Protein AF-A0A914C1H7-F1 (afdb_monomer_lite)

InterPro domains:
  IPR016024 Armadillo-type fold [SSF48371] (71-204)

Organism: NCBI:txid290746

Sequence (235 aa):
MTGPDFKTSQETSGPNELIMQFMAQSSTSMIRVGIPNNNSNWNNPGSFRTSYSSAYNNSAAANSLPENFDFDLFIQFTRSATAEKRESAAKAAAMALERLDNQSETDMNHYIEALEELLSDFEDVQTMTLDKIYTIFNTTQKAYPELWEQLNQRIPKLVIKALRFSSQTQNSAINAITKLIEENLLTQAVIQTVIIPSLFDFVADFKAFQSDDPGAYEQWFANRVQVASVGLKIF

Structure (mmCIF, N/CA/C/O backbone):
data_AF-A0A914C1H7-F1
#
_entry.id   AF-A0A914C1H7-F1
#
loop_
_atom_site.group_PDB
_atom_site.id
_atom_site.type_symbol
_atom_site.label_atom_id
_atom_site.label_alt_id
_atom_site.label_comp_id
_atom_site.label_asym_id
_atom_site.label_entity_id
_atom_site.label_seq_id
_atom_site.pdbx_PDB_ins_code
_atom_site.Cartn_x
_atom_site.Cartn_y
_atom_site.Cartn_z
_atom_site.occupancy
_atom_site.B_iso_or_equiv
_atom_site.auth_seq_id
_atom_site.auth_comp_id
_atom_site.auth_asym_id
_atom_site.auth_atom_id
_atom_site.pdbx_PDB_model_num
ATOM 1 N N . MET A 1 1 ? 29.302 -73.824 -9.987 1.00 44.59 1 MET A N 1
ATOM 2 C CA . MET A 1 1 ? 29.675 -72.421 -10.252 1.00 44.59 1 MET A CA 1
ATOM 3 C C . MET A 1 1 ? 29.175 -72.064 -11.644 1.00 44.59 1 MET A C 1
ATOM 5 O O . MET A 1 1 ? 29.589 -72.680 -12.613 1.00 44.59 1 MET A O 1
ATOM 9 N N . THR A 1 2 ? 28.174 -71.189 -11.659 1.00 40.28 2 THR A N 1
ATOM 10 C CA . THR A 1 2 ? 27.512 -70.460 -12.763 1.00 40.28 2 THR A CA 1
ATOM 11 C C . THR A 1 2 ? 28.506 -69.543 -13.500 1.00 40.28 2 THR A C 1
ATOM 13 O O . THR A 1 2 ? 29.459 -69.115 -12.863 1.00 40.28 2 THR A O 1
ATOM 16 N N . GLY A 1 3 ? 28.394 -69.150 -14.772 1.00 34.34 3 GLY A N 1
ATOM 17 C CA . GLY A 1 3 ? 27.333 -69.206 -15.783 1.00 34.34 3 GLY A CA 1
ATOM 18 C C . GLY A 1 3 ? 27.884 -68.757 -17.167 1.00 34.34 3 GLY A C 1
ATOM 19 O O . GLY A 1 3 ? 29.091 -68.535 -17.272 1.00 34.34 3 GLY A O 1
ATOM 20 N N . PRO A 1 4 ? 27.039 -68.673 -18.217 1.00 48.72 4 PRO A N 1
ATOM 21 C CA . PRO A 1 4 ? 27.453 -68.642 -19.627 1.00 48.72 4 PRO A CA 1
ATOM 22 C C . PRO A 1 4 ? 27.394 -67.260 -20.317 1.00 48.72 4 PRO A C 1
ATOM 24 O O . PRO A 1 4 ? 26.804 -66.310 -19.804 1.00 48.72 4 PRO A O 1
ATOM 27 N N . ASP A 1 5 ? 27.990 -67.222 -21.516 1.00 42.22 5 ASP A N 1
ATOM 28 C CA . ASP A 1 5 ? 28.014 -66.152 -22.525 1.00 42.22 5 ASP A CA 1
ATOM 29 C C . ASP A 1 5 ? 26.658 -65.481 -22.806 1.00 42.22 5 ASP A C 1
ATOM 31 O O . ASP A 1 5 ? 25.637 -66.152 -22.963 1.00 42.22 5 ASP A O 1
ATOM 35 N N . PHE A 1 6 ? 26.680 -64.159 -23.021 1.00 42.34 6 PHE A N 1
ATOM 36 C CA . PHE A 1 6 ? 25.579 -63.411 -23.634 1.00 42.34 6 PHE A CA 1
ATOM 37 C C . PHE A 1 6 ? 26.074 -62.574 -24.822 1.00 42.34 6 PHE A C 1
ATOM 39 O O . PHE A 1 6 ? 26.797 -61.592 -24.667 1.00 42.34 6 PHE A O 1
ATOM 46 N N . LYS A 1 7 ? 25.631 -62.975 -26.020 1.00 43.62 7 LYS A N 1
ATOM 47 C CA . LYS A 1 7 ? 25.480 -62.111 -27.197 1.00 43.62 7 LYS A CA 1
ATOM 48 C C . LYS A 1 7 ? 24.185 -61.312 -27.037 1.00 43.62 7 LYS A C 1
ATOM 50 O O . LYS A 1 7 ? 23.158 -61.904 -26.710 1.00 43.62 7 LYS A O 1
ATOM 55 N N . THR A 1 8 ? 24.204 -60.021 -27.351 1.00 46.00 8 THR A N 1
ATOM 56 C CA . THR A 1 8 ? 22.991 -59.201 -27.486 1.00 46.00 8 THR A CA 1
ATOM 57 C C . THR A 1 8 ? 22.884 -58.640 -28.896 1.00 46.00 8 THR A C 1
ATOM 59 O O . THR A 1 8 ? 23.802 -58.007 -29.415 1.00 46.00 8 THR A O 1
ATOM 62 N N . SER A 1 9 ? 21.744 -58.951 -29.506 1.00 44.00 9 SER A N 1
ATOM 63 C CA . SER A 1 9 ? 21.302 -58.581 -30.843 1.00 44.00 9 SER A CA 1
ATOM 64 C C . SER A 1 9 ? 20.918 -57.103 -30.946 1.00 44.00 9 SER A C 1
ATOM 66 O O . SER A 1 9 ? 20.437 -56.503 -29.986 1.00 44.00 9 SER A O 1
ATOM 68 N N . GLN A 1 10 ? 21.114 -56.557 -32.146 1.00 37.62 10 GLN A N 1
ATOM 69 C CA . GLN A 1 10 ? 20.496 -55.330 -32.647 1.00 37.62 10 GLN A CA 1
ATOM 70 C C . GLN A 1 10 ? 18.991 -55.519 -32.921 1.00 37.62 10 GLN A C 1
ATOM 72 O O . GLN A 1 10 ? 18.528 -56.649 -33.048 1.00 37.62 10 GLN A O 1
ATOM 77 N N . GLU A 1 11 ? 18.325 -54.373 -33.112 1.00 36.78 11 GLU A N 1
ATOM 78 C CA . GLU A 1 11 ? 16.934 -54.114 -33.534 1.00 36.78 11 GLU A CA 1
ATOM 79 C C . GLU A 1 11 ? 15.916 -53.870 -32.413 1.00 36.78 11 GLU A C 1
ATOM 81 O O . GLU A 1 11 ? 15.460 -54.801 -31.767 1.00 36.78 11 GLU A O 1
ATOM 86 N N . THR A 1 12 ? 15.499 -52.603 -32.270 1.00 37.59 12 THR A N 1
ATOM 87 C CA . THR A 1 12 ? 14.078 -52.200 -32.318 1.00 37.59 12 THR A CA 1
ATOM 88 C C . THR A 1 12 ? 13.951 -50.682 -32.515 1.00 37.59 12 THR A C 1
ATOM 90 O O . THR A 1 12 ? 14.337 -49.894 -31.654 1.00 37.59 12 THR A O 1
ATOM 93 N N . SER A 1 13 ? 13.456 -50.313 -33.698 1.00 36.38 13 SER A N 1
ATOM 94 C CA . SER A 1 13 ? 12.326 -49.402 -33.962 1.00 36.38 13 SER A CA 1
ATOM 95 C C . SER A 1 13 ? 12.064 -48.231 -32.999 1.00 36.38 13 SER A C 1
ATOM 97 O O . SER A 1 13 ? 11.659 -48.418 -31.855 1.00 36.38 13 SER A O 1
ATOM 99 N N . GLY A 1 14 ? 12.175 -47.005 -33.524 1.00 35.78 14 GLY A N 1
ATOM 100 C CA . GLY A 1 14 ? 11.649 -45.797 -32.885 1.00 35.78 14 GLY A CA 1
ATOM 101 C C . GLY A 1 14 ? 10.118 -45.679 -32.995 1.00 35.78 14 GLY A C 1
ATOM 102 O O . GLY A 1 14 ? 9.531 -46.268 -33.903 1.00 35.78 14 GLY A O 1
ATOM 103 N N . PRO A 1 15 ? 9.462 -44.893 -32.123 1.00 41.81 15 PRO A N 1
ATOM 104 C CA . PRO A 1 15 ? 8.051 -44.563 -32.256 1.00 41.81 15 PRO A CA 1
ATOM 105 C C . PRO A 1 15 ? 7.893 -43.164 -32.863 1.00 41.81 15 PRO A C 1
ATOM 107 O O . PRO A 1 15 ? 7.906 -42.148 -32.171 1.00 41.81 15 PRO A O 1
ATOM 110 N N . ASN A 1 16 ? 7.739 -43.136 -34.183 1.00 42.25 16 ASN A N 1
ATOM 111 C CA . ASN A 1 16 ? 7.205 -42.011 -34.938 1.00 42.25 16 ASN A CA 1
ATOM 112 C C . ASN A 1 16 ? 5.793 -42.411 -35.377 1.00 42.25 16 ASN A C 1
ATOM 114 O O . ASN A 1 16 ? 5.588 -42.753 -36.530 1.00 42.25 16 ASN A O 1
ATOM 118 N N . GLU A 1 17 ? 4.857 -42.501 -34.433 1.00 43.97 17 GLU A N 1
ATOM 119 C CA . GLU A 1 17 ? 3.455 -42.836 -34.706 1.00 43.97 17 GLU A CA 1
ATOM 120 C C . GLU A 1 17 ? 2.628 -42.537 -33.453 1.00 43.97 17 GLU A C 1
ATOM 122 O O . GLU A 1 17 ? 2.360 -43.409 -32.641 1.00 43.97 17 GLU A O 1
ATOM 127 N N . LEU A 1 18 ? 2.328 -41.258 -33.238 1.00 39.06 18 LEU A N 1
ATOM 128 C CA . LEU A 1 18 ? 1.220 -40.733 -32.434 1.00 39.06 18 LEU A CA 1
ATOM 129 C C . LEU A 1 18 ? 1.279 -39.212 -32.621 1.00 39.06 18 LEU A C 1
ATOM 131 O O . LEU A 1 18 ? 2.326 -38.611 -32.418 1.00 39.06 18 LEU A O 1
ATOM 135 N N . ILE A 1 19 ? 0.153 -38.597 -32.992 1.00 40.25 19 ILE A N 1
ATOM 136 C CA . ILE A 1 19 ? -0.024 -37.173 -33.359 1.00 40.25 19 ILE A CA 1
ATOM 137 C C . ILE A 1 19 ? 0.077 -36.893 -34.879 1.00 40.25 19 ILE A C 1
ATOM 139 O O . ILE A 1 19 ? 0.739 -35.974 -35.346 1.00 40.25 19 ILE A O 1
ATOM 143 N N . MET A 1 20 ? -0.684 -37.651 -35.670 1.00 36.59 20 MET A N 1
ATOM 144 C CA . MET A 1 20 ? -1.344 -37.140 -36.881 1.00 36.59 20 MET A CA 1
ATOM 145 C C . MET A 1 20 ? -2.699 -37.832 -37.032 1.00 36.59 20 MET A C 1
ATOM 147 O O . MET A 1 20 ? -2.801 -38.850 -37.701 1.00 36.59 20 MET A O 1
ATOM 151 N N . GLN A 1 21 ? -3.735 -37.296 -36.385 1.00 33.38 21 GLN A N 1
ATOM 152 C CA . GLN A 1 21 ? -5.141 -37.517 -36.750 1.00 33.38 21 GLN A CA 1
ATOM 153 C C . GLN A 1 21 ? -6.020 -36.673 -35.827 1.00 33.38 21 GLN A C 1
ATOM 155 O O . GLN A 1 21 ? -6.280 -37.070 -34.705 1.00 33.38 21 GLN A O 1
ATOM 160 N N . PHE A 1 22 ? -6.385 -35.471 -36.275 1.00 30.09 22 PHE A N 1
ATOM 161 C CA . PHE A 1 22 ? -7.716 -34.856 -36.126 1.00 30.09 22 PHE A CA 1
ATOM 162 C C . PHE A 1 22 ? -7.673 -33.455 -36.763 1.00 30.09 22 PHE A C 1
ATOM 164 O O . PHE A 1 22 ? -7.846 -32.423 -36.127 1.00 30.09 22 PHE A O 1
ATOM 171 N N . MET A 1 23 ? -7.402 -33.424 -38.068 1.00 32.25 23 MET A N 1
ATOM 172 C CA . MET A 1 23 ? -7.757 -32.308 -38.938 1.00 32.25 23 MET A CA 1
ATOM 173 C C . MET A 1 23 ? -8.348 -32.905 -40.208 1.00 32.25 23 MET A C 1
ATOM 175 O O . MET A 1 23 ? -7.604 -33.422 -41.034 1.00 32.25 23 MET A O 1
ATOM 179 N N . ALA A 1 24 ? -9.676 -32.889 -40.316 1.00 33.56 24 ALA A N 1
ATOM 180 C CA . ALA A 1 24 ? -10.425 -32.571 -41.532 1.00 33.56 24 ALA A CA 1
ATOM 181 C C . ALA A 1 24 ? -11.921 -32.882 -41.336 1.00 33.56 24 ALA A C 1
ATOM 183 O O . ALA A 1 24 ? -12.284 -33.924 -40.805 1.00 33.56 24 ALA A O 1
ATOM 184 N N . GLN A 1 25 ? -12.740 -31.996 -41.909 1.00 32.25 25 GLN A N 1
ATOM 185 C CA . GLN A 1 25 ? -14.146 -32.164 -42.304 1.00 32.25 25 GLN A CA 1
ATOM 186 C C . GLN A 1 25 ? -15.239 -31.825 -41.280 1.00 32.25 25 GLN A C 1
ATOM 188 O O . GLN A 1 25 ? -15.751 -32.682 -40.575 1.00 32.25 25 GLN A O 1
ATOM 193 N N . SER A 1 26 ? -15.743 -30.593 -41.385 1.00 31.23 26 SER A N 1
ATOM 194 C CA . SER A 1 26 ? -17.140 -30.396 -41.804 1.00 31.23 26 SER A CA 1
ATOM 195 C C . SER A 1 26 ? -17.352 -28.968 -42.311 1.00 31.23 26 SER A C 1
ATOM 197 O O . SER A 1 26 ? -17.063 -27.987 -41.630 1.00 31.23 26 SER A O 1
ATOM 199 N N . SER A 1 27 ? -17.812 -28.895 -43.554 1.00 32.12 27 SER A N 1
ATOM 200 C CA . SER A 1 27 ? -18.044 -27.702 -44.357 1.00 32.12 27 SER A CA 1
ATOM 201 C C . SER A 1 27 ? -19.382 -27.021 -44.031 1.00 32.12 27 SER A C 1
ATOM 203 O O . SER A 1 27 ? -20.364 -27.685 -43.728 1.00 32.12 27 SER A O 1
ATOM 205 N N . THR A 1 28 ? -19.393 -25.697 -44.186 1.00 29.89 28 THR A N 1
ATOM 206 C CA . THR A 1 28 ? -20.433 -24.846 -44.800 1.00 29.89 28 THR A CA 1
ATOM 207 C C . THR A 1 28 ? -21.922 -25.146 -44.557 1.00 29.89 28 THR A C 1
ATOM 209 O O . THR A 1 28 ? -22.501 -26.030 -45.181 1.00 29.89 28 THR A O 1
ATOM 212 N N . SER A 1 29 ? -22.604 -24.217 -43.877 1.00 29.47 29 SER A N 1
ATOM 213 C CA . SER A 1 29 ? -23.988 -23.847 -44.219 1.00 29.47 29 SER A CA 1
ATOM 214 C C . SER A 1 29 ? -24.28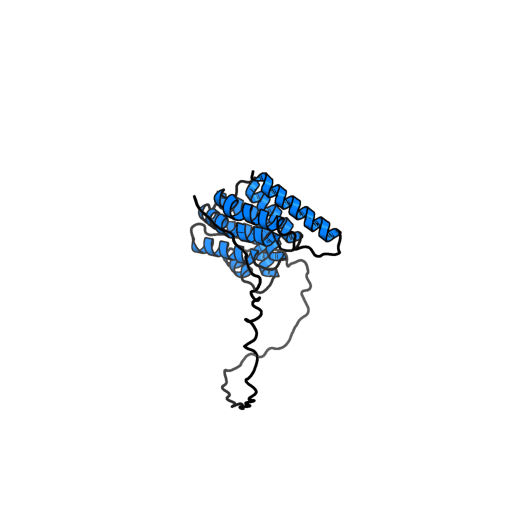1 -22.391 -43.842 1.00 29.47 29 SER A C 1
ATOM 216 O O . SER A 1 29 ? -24.305 -22.027 -42.669 1.00 29.47 29 SER A O 1
ATOM 218 N N . MET A 1 30 ? -24.504 -21.563 -44.869 1.00 32.19 30 MET A N 1
ATOM 219 C CA . MET A 1 30 ? -25.123 -20.243 -44.765 1.00 32.19 30 MET A CA 1
ATOM 220 C C . MET A 1 30 ? -26.598 -20.400 -44.394 1.00 32.19 30 MET A C 1
ATOM 222 O O . MET A 1 30 ? -27.331 -21.096 -45.092 1.00 32.19 30 MET A O 1
ATOM 226 N N . ILE A 1 31 ? -27.050 -19.684 -43.365 1.00 33.59 31 ILE A N 1
ATOM 227 C CA . ILE A 1 31 ? -28.472 -19.457 -43.109 1.00 33.59 31 ILE A CA 1
ATOM 228 C C . ILE A 1 31 ? -28.676 -17.954 -42.879 1.00 33.59 31 ILE A C 1
ATOM 230 O O . ILE A 1 31 ? -28.305 -17.401 -41.848 1.00 33.59 31 ILE A O 1
ATOM 234 N N . ARG A 1 32 ? -29.268 -17.291 -43.882 1.00 34.22 32 ARG A N 1
ATOM 235 C CA . ARG A 1 32 ? -30.009 -16.034 -43.721 1.00 34.22 32 ARG A CA 1
ATOM 236 C C . ARG A 1 32 ? -31.357 -16.379 -43.094 1.00 34.22 32 ARG A C 1
ATOM 238 O O . ARG A 1 32 ? -32.109 -17.138 -43.698 1.00 34.22 32 ARG A O 1
ATOM 245 N N . VAL A 1 33 ? -31.707 -15.754 -41.975 1.00 33.88 33 VAL A N 1
ATOM 246 C CA . VAL A 1 33 ? -33.110 -15.606 -41.558 1.00 33.88 33 VAL A CA 1
ATOM 247 C C . VAL A 1 33 ? -33.336 -14.149 -41.188 1.00 33.88 33 VAL A C 1
ATOM 249 O O . VAL A 1 33 ? -32.539 -13.539 -40.479 1.00 33.88 33 VAL A O 1
ATOM 252 N N . GLY A 1 34 ? -34.379 -13.584 -41.788 1.00 28.23 34 GLY A N 1
ATOM 253 C CA . GLY A 1 34 ? -34.740 -12.183 -41.704 1.00 28.23 34 GLY A CA 1
ATOM 254 C C . GLY A 1 34 ? -35.361 -11.773 -40.371 1.00 28.23 34 GLY A C 1
ATOM 255 O O . GLY A 1 34 ? -35.854 -12.580 -39.588 1.00 28.23 34 GLY A O 1
ATOM 256 N N . ILE A 1 35 ? -35.331 -10.458 -40.197 1.00 32.03 35 ILE A N 1
ATOM 257 C CA . ILE A 1 35 ? -36.012 -9.631 -39.202 1.00 32.03 35 ILE A CA 1
ATOM 258 C C . ILE A 1 35 ? -37.507 -9.990 -39.116 1.00 32.03 35 ILE A C 1
ATOM 260 O O . ILE A 1 35 ? -38.147 -10.190 -40.151 1.00 32.03 35 ILE A O 1
ATOM 264 N N . PRO A 1 36 ? -38.098 -9.901 -37.915 1.00 28.59 36 PRO A N 1
ATOM 265 C CA . PRO A 1 36 ? -39.306 -9.100 -37.805 1.00 28.59 36 PRO A CA 1
ATOM 266 C C . PRO A 1 36 ? -39.197 -7.967 -36.782 1.00 28.59 36 PRO A C 1
ATOM 268 O O . PRO A 1 36 ? -38.584 -8.050 -35.723 1.00 28.59 36 PRO A O 1
ATOM 271 N N . ASN A 1 37 ? -39.839 -6.893 -37.214 1.00 27.81 37 ASN A N 1
ATOM 272 C CA . ASN A 1 37 ? -40.039 -5.578 -36.645 1.00 27.81 37 ASN A CA 1
ATOM 273 C C . ASN A 1 37 ? -41.145 -5.620 -35.569 1.00 27.81 37 ASN A C 1
ATOM 275 O O . ASN A 1 37 ? -42.210 -6.169 -35.843 1.00 27.81 37 ASN A O 1
ATOM 279 N N . ASN A 1 38 ? -40.915 -5.036 -34.389 1.00 27.38 38 ASN A N 1
ATOM 280 C CA . ASN A 1 38 ? -41.940 -4.516 -33.461 1.00 27.38 38 ASN A CA 1
ATOM 281 C C . ASN A 1 38 ? -41.196 -3.810 -32.309 1.00 27.38 38 ASN A C 1
ATOM 283 O O . ASN A 1 38 ? -40.513 -4.463 -31.532 1.00 27.38 38 ASN A O 1
ATOM 287 N N . ASN A 1 39 ? -41.064 -2.487 -32.251 1.00 27.64 39 ASN A N 1
ATOM 288 C CA . ASN A 1 39 ? -42.081 -1.444 -32.098 1.00 27.64 39 ASN A CA 1
ATOM 289 C C . ASN A 1 39 ? -42.921 -1.591 -30.816 1.00 27.64 39 ASN A C 1
ATOM 291 O O . ASN A 1 39 ? -44.011 -2.152 -30.833 1.00 27.64 39 ASN A O 1
ATOM 295 N N . SER A 1 40 ? -42.428 -1.018 -29.715 1.00 29.61 40 SER A N 1
ATOM 296 C CA . SER A 1 40 ? -43.277 -0.544 -28.617 1.00 29.61 40 SER A CA 1
ATOM 297 C C . SER A 1 40 ? -42.546 0.512 -27.784 1.00 29.61 40 SER A C 1
ATOM 299 O O . SER A 1 40 ? -41.788 0.200 -26.869 1.00 29.61 40 SER A O 1
ATOM 301 N N . ASN A 1 41 ? -42.789 1.766 -28.176 1.00 28.81 41 ASN A N 1
ATOM 302 C CA . ASN A 1 41 ? -42.925 2.963 -27.345 1.00 28.81 41 ASN A CA 1
ATOM 303 C C . ASN A 1 41 ? -42.686 2.776 -25.841 1.00 28.81 41 ASN A C 1
ATOM 305 O O . ASN A 1 41 ? -43.565 2.272 -25.146 1.00 28.81 41 ASN A O 1
ATOM 309 N N . TRP A 1 42 ? -41.602 3.359 -25.333 1.00 27.78 42 TRP A N 1
ATOM 310 C CA . TRP A 1 42 ? -41.629 3.999 -24.021 1.00 27.78 42 TRP A CA 1
ATOM 311 C C . TRP A 1 42 ? -41.188 5.453 -24.188 1.00 27.78 42 TRP A C 1
ATOM 313 O O . TRP A 1 42 ? -40.083 5.759 -24.625 1.00 27.78 42 TRP A O 1
ATOM 323 N N . ASN A 1 43 ? -42.166 6.317 -23.941 1.00 27.23 43 ASN A N 1
ATOM 324 C CA . ASN A 1 43 ? -42.185 7.768 -24.007 1.00 27.23 43 ASN A CA 1
ATOM 325 C C . ASN A 1 43 ? -40.857 8.490 -23.719 1.00 27.23 43 ASN A C 1
ATOM 327 O O . ASN A 1 43 ? -40.289 8.391 -22.636 1.00 27.23 43 ASN A O 1
ATOM 331 N N . ASN A 1 44 ? -40.491 9.359 -24.661 1.00 31.88 44 ASN A N 1
ATOM 332 C CA . ASN A 1 44 ? -39.851 10.643 -24.378 1.00 31.88 44 ASN A CA 1
ATOM 333 C C . ASN A 1 44 ? -40.855 11.516 -23.584 1.00 31.88 44 ASN A C 1
ATOM 335 O O . ASN A 1 44 ? -42.057 11.433 -23.856 1.00 31.88 44 ASN A O 1
ATOM 339 N N . PRO A 1 45 ? -40.416 12.380 -22.655 1.00 28.97 45 PRO A N 1
ATOM 340 C CA . PRO A 1 45 ? -40.233 13.759 -23.103 1.00 28.97 45 PRO A CA 1
ATOM 341 C C . PRO A 1 45 ? -39.079 14.478 -22.392 1.00 28.97 45 PRO A C 1
ATOM 343 O O . PRO A 1 45 ? -39.019 14.537 -21.168 1.00 28.97 45 PRO A O 1
ATOM 346 N N . GLY A 1 46 ? -38.204 15.122 -23.160 1.00 26.97 46 GLY A N 1
ATOM 347 C CA . GLY A 1 46 ? -37.247 16.060 -22.577 1.00 26.97 46 GLY A CA 1
ATOM 348 C C . GLY A 1 46 ? -36.095 16.427 -23.489 1.00 26.97 46 GLY A C 1
ATOM 349 O O . GLY A 1 46 ? -34.937 16.236 -23.144 1.00 26.97 46 GLY A O 1
ATOM 350 N N . SER A 1 47 ? -36.412 16.947 -24.669 1.00 29.72 47 SER A N 1
ATOM 351 C CA . SER A 1 47 ? -35.482 17.691 -25.513 1.00 29.72 47 SER A CA 1
ATOM 352 C C . SER A 1 47 ? -34.692 18.733 -24.715 1.00 29.72 47 SER A C 1
ATOM 354 O O . SER A 1 47 ? -35.325 19.622 -24.168 1.00 29.72 47 SER A O 1
ATOM 356 N N . PHE A 1 48 ? -33.358 18.688 -24.744 1.00 27.41 48 PHE A N 1
ATOM 357 C CA . PHE A 1 48 ? -32.496 19.867 -24.919 1.00 27.41 48 PHE A CA 1
ATOM 358 C C . PHE A 1 48 ? -31.118 19.415 -25.429 1.00 27.41 48 PHE A C 1
ATOM 360 O O . PHE A 1 48 ? -30.257 18.953 -24.687 1.00 27.41 48 PHE A O 1
ATOM 367 N N . ARG A 1 49 ? -30.915 19.547 -26.744 1.00 32.22 49 ARG A N 1
ATOM 368 C CA . ARG A 1 49 ? -29.587 19.811 -27.310 1.00 32.22 49 ARG A CA 1
ATOM 369 C C . ARG A 1 49 ? -29.340 21.320 -27.229 1.00 32.22 49 ARG A C 1
ATOM 371 O O . ARG A 1 49 ? -30.293 22.085 -27.341 1.00 32.22 49 ARG A O 1
ATOM 378 N N . THR A 1 50 ? -28.057 21.687 -27.176 1.00 29.28 50 THR A N 1
ATOM 379 C CA . THR A 1 50 ? -27.437 23.034 -27.091 1.00 29.28 50 THR A CA 1
ATOM 380 C C . THR A 1 50 ? -27.352 23.557 -25.649 1.00 29.28 50 THR A C 1
ATOM 382 O O . THR A 1 50 ? -28.362 23.705 -24.984 1.00 29.28 50 THR A O 1
ATOM 385 N N . SER A 1 51 ? -26.173 23.761 -25.051 1.00 28.11 51 SER A N 1
ATOM 386 C CA . SER A 1 51 ? -24.984 24.440 -25.585 1.00 28.11 51 SER A CA 1
ATOM 387 C C . SER A 1 51 ? -23.709 23.930 -24.897 1.00 28.11 51 SER A C 1
ATOM 389 O O . SER A 1 51 ? -23.624 23.975 -23.674 1.00 28.11 51 SER A O 1
ATOM 391 N N . TYR A 1 52 ? -22.695 23.496 -25.654 1.00 32.06 52 TYR A N 1
ATOM 392 C CA . TYR A 1 52 ? -21.331 23.413 -25.120 1.00 32.06 52 TYR A CA 1
ATOM 393 C C . TYR A 1 52 ? -20.787 24.840 -25.058 1.00 32.06 52 TYR A C 1
ATOM 395 O O . TYR A 1 52 ? -20.234 25.345 -26.033 1.00 32.06 52 TYR A O 1
ATOM 403 N N . SER A 1 53 ? -21.009 25.522 -23.935 1.00 31.80 53 SER A N 1
ATOM 404 C CA . SER A 1 53 ? -20.268 26.738 -23.631 1.00 31.80 53 SER A CA 1
ATOM 405 C C . SER A 1 53 ? -18.845 26.341 -23.265 1.00 31.80 53 SER A C 1
ATOM 407 O O . SER A 1 53 ? -18.600 25.705 -22.241 1.00 31.80 53 SER A O 1
ATOM 409 N N . SER A 1 54 ? -17.911 26.727 -24.125 1.00 37.38 54 SER A N 1
ATOM 410 C CA . SER A 1 54 ? -16.495 26.838 -23.819 1.00 37.38 54 SER A CA 1
ATOM 411 C C . SER A 1 54 ? -16.293 27.676 -22.555 1.00 37.38 54 SER A C 1
ATOM 413 O O . SER A 1 54 ? -16.387 28.896 -22.603 1.00 37.38 54 SER A O 1
ATOM 415 N N . ALA A 1 55 ? -16.024 27.019 -21.435 1.00 32.41 55 ALA A N 1
ATOM 416 C CA . ALA A 1 55 ? -15.321 27.562 -20.278 1.00 32.41 55 ALA A CA 1
ATOM 417 C C . ALA A 1 55 ? -15.123 26.399 -19.310 1.00 32.41 55 ALA A C 1
ATOM 419 O O . ALA A 1 55 ? -16.091 25.919 -18.747 1.00 32.41 55 ALA A O 1
ATOM 420 N N . TYR A 1 56 ? -13.907 25.867 -19.253 1.00 31.59 56 TYR A N 1
ATOM 421 C CA . TYR A 1 56 ? -13.131 25.567 -18.041 1.00 31.59 56 TYR A CA 1
ATOM 422 C C . TYR A 1 56 ? -11.858 24.831 -18.480 1.00 31.59 56 TYR A C 1
ATOM 424 O O . TYR A 1 56 ? -11.553 23.719 -18.072 1.00 31.59 56 TYR A O 1
ATOM 432 N N . ASN A 1 57 ? -11.080 25.518 -19.323 1.00 34.88 57 ASN A N 1
ATOM 433 C CA . ASN A 1 57 ? -9.637 25.505 -19.142 1.00 34.88 57 ASN A CA 1
ATOM 434 C C . ASN A 1 57 ? -9.390 26.247 -17.824 1.00 34.88 57 ASN A C 1
ATOM 436 O O . ASN A 1 57 ? -9.444 27.473 -17.794 1.00 34.88 57 ASN A O 1
ATOM 440 N N . ASN A 1 58 ? -9.203 25.515 -16.731 1.00 33.16 58 ASN A N 1
ATOM 441 C CA . ASN A 1 58 ? -8.518 26.040 -15.557 1.00 33.16 58 ASN A CA 1
ATOM 442 C C . ASN A 1 58 ? -7.752 24.901 -14.884 1.00 33.16 58 ASN A C 1
ATOM 444 O O . ASN A 1 58 ? -8.208 24.246 -13.949 1.00 33.16 58 ASN A O 1
ATOM 448 N N . SER A 1 59 ? -6.550 24.697 -15.410 1.00 41.56 59 SER A N 1
ATOM 449 C CA . SER A 1 59 ? -5.474 23.823 -14.953 1.00 41.56 59 SER A CA 1
ATOM 450 C C . SER A 1 59 ? -4.886 24.246 -13.594 1.00 41.56 59 SER A C 1
ATOM 452 O O . SER A 1 59 ? -3.673 24.358 -13.446 1.00 41.56 59 SER A O 1
ATOM 454 N N . ALA A 1 60 ? -5.734 24.514 -12.598 1.00 33.88 60 ALA A N 1
ATOM 455 C CA . ALA A 1 60 ? -5.299 24.868 -11.243 1.00 33.88 60 ALA A CA 1
ATOM 456 C C . ALA A 1 60 ? -6.280 24.462 -10.125 1.00 33.88 60 ALA A C 1
ATOM 458 O O . ALA A 1 60 ? -5.860 24.381 -8.976 1.00 33.88 60 ALA A O 1
ATOM 459 N N . ALA A 1 61 ? -7.552 24.163 -10.431 1.00 35.56 61 ALA A N 1
ATOM 460 C CA . ALA A 1 61 ? -8.551 23.757 -9.427 1.00 35.56 61 ALA A CA 1
ATOM 461 C C . ALA A 1 61 ? -8.713 22.228 -9.273 1.00 35.56 61 ALA A C 1
ATOM 463 O O . ALA A 1 61 ? -9.288 21.770 -8.293 1.00 35.56 61 ALA A O 1
ATOM 464 N N . ALA A 1 62 ? -8.159 21.431 -10.192 1.00 40.62 62 ALA A N 1
ATOM 465 C CA . ALA A 1 62 ? -8.278 19.964 -10.220 1.00 40.62 62 ALA A CA 1
ATOM 466 C C . ALA A 1 62 ? -7.419 19.220 -9.165 1.00 40.62 62 ALA A C 1
ATOM 468 O O . ALA A 1 62 ? -7.233 18.011 -9.245 1.00 40.62 62 ALA A O 1
ATOM 469 N N . ASN A 1 63 ? -6.839 19.930 -8.189 1.00 48.75 63 ASN A N 1
ATOM 470 C CA . ASN A 1 63 ? -5.861 19.363 -7.249 1.00 48.75 63 ASN A CA 1
ATOM 471 C C . ASN A 1 63 ? -6.182 19.572 -5.765 1.00 48.75 63 ASN A C 1
ATOM 473 O O . ASN A 1 63 ? -5.421 19.103 -4.919 1.00 48.75 63 ASN A O 1
ATOM 477 N N . SER A 1 64 ? -7.279 20.247 -5.431 1.00 54.38 64 SER A N 1
ATOM 478 C CA . SER A 1 64 ? -7.687 20.454 -4.041 1.00 54.38 64 SER A CA 1
ATOM 479 C C . SER A 1 64 ? -8.852 19.545 -3.689 1.00 54.38 64 SER A C 1
ATOM 481 O O . SER A 1 64 ? -9.865 19.527 -4.388 1.00 54.38 64 SER A O 1
ATOM 483 N N . LEU A 1 65 ? -8.716 18.818 -2.583 1.00 63.50 65 LEU A N 1
ATOM 484 C CA . LEU A 1 65 ? -9.827 18.068 -2.015 1.00 63.50 65 LEU A CA 1
ATOM 485 C C . LEU A 1 65 ? -10.975 19.014 -1.646 1.00 63.50 65 LEU A C 1
ATOM 487 O O . LEU A 1 65 ? -10.706 20.128 -1.192 1.00 63.50 65 LEU A O 1
ATOM 491 N N . PRO A 1 66 ? -12.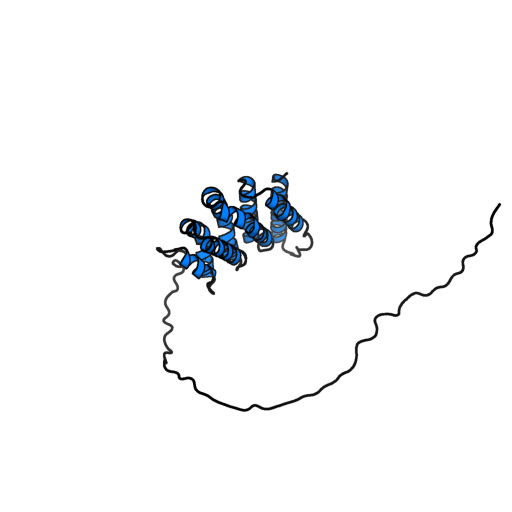237 18.592 -1.827 1.00 68.56 66 PRO A N 1
ATOM 492 C CA . PRO A 1 66 ? -13.390 19.343 -1.350 1.00 68.56 66 PRO A CA 1
ATOM 493 C C . PRO A 1 66 ? -13.237 19.713 0.132 1.00 68.56 66 PRO A C 1
ATOM 495 O O . PRO A 1 66 ? -12.827 18.879 0.935 1.00 68.56 66 PRO A O 1
ATOM 498 N N . GLU A 1 67 ? -13.618 20.934 0.517 1.00 66.69 67 GLU A N 1
ATOM 499 C CA . GLU A 1 67 ? -13.526 21.401 1.915 1.00 66.69 67 GLU A CA 1
ATOM 500 C C . GLU A 1 67 ? -14.329 20.525 2.900 1.00 66.69 67 GLU A C 1
ATOM 502 O O . GLU A 1 67 ? -13.993 20.453 4.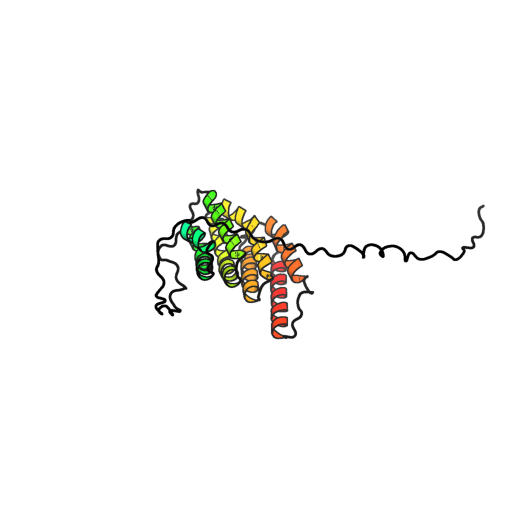079 1.00 66.69 67 GLU A O 1
ATOM 507 N N . ASN A 1 68 ? -15.340 19.801 2.403 1.00 71.06 68 ASN A N 1
ATOM 508 C CA . ASN A 1 68 ? -16.178 18.864 3.159 1.00 71.06 68 ASN A CA 1
ATOM 509 C C . ASN A 1 68 ? -15.894 17.395 2.802 1.00 71.06 68 ASN A C 1
ATOM 511 O O . ASN A 1 68 ? -16.821 16.594 2.730 1.00 71.06 68 ASN A O 1
ATOM 515 N N . PHE A 1 69 ? -14.646 17.037 2.497 1.00 77.88 69 PHE A N 1
ATOM 516 C CA . PHE A 1 69 ? -14.313 15.653 2.168 1.00 77.88 69 PHE A CA 1
ATOM 517 C C . PHE A 1 69 ? -14.508 14.734 3.386 1.00 77.88 69 PHE A C 1
ATOM 519 O O . PHE A 1 69 ? -13.811 14.870 4.395 1.00 77.88 69 PHE A O 1
ATOM 526 N N . ASP A 1 70 ? -15.469 13.817 3.286 1.00 87.94 70 ASP A N 1
ATOM 527 C CA . ASP A 1 70 ? -15.811 12.825 4.303 1.00 87.94 70 ASP A CA 1
ATOM 528 C C . ASP A 1 70 ? -15.582 11.389 3.797 1.00 87.94 70 ASP A C 1
ATOM 530 O O . ASP A 1 70 ? -15.092 11.160 2.686 1.00 87.94 70 ASP A O 1
ATOM 534 N N . PHE A 1 71 ? -15.871 10.411 4.658 1.00 90.75 71 PHE A N 1
ATOM 535 C CA . PHE A 1 71 ? -15.651 9.001 4.354 1.00 90.75 71 PHE A CA 1
ATOM 536 C C . PHE A 1 71 ? -16.536 8.506 3.198 1.00 90.75 71 PHE A C 1
ATOM 538 O O . PHE A 1 71 ? -16.049 7.827 2.295 1.00 90.75 71 PHE A O 1
ATOM 545 N N . ASP A 1 72 ? -17.806 8.909 3.155 1.00 92.19 72 ASP A N 1
ATOM 546 C CA . ASP A 1 72 ? -18.724 8.516 2.082 1.00 92.19 72 ASP A CA 1
ATOM 547 C C . ASP A 1 72 ? -18.271 9.064 0.724 1.00 92.19 72 ASP A C 1
ATOM 549 O O . ASP A 1 72 ? -18.290 8.355 -0.291 1.00 92.19 72 ASP A O 1
ATOM 553 N N . LEU A 1 73 ? -17.798 10.313 0.696 1.00 92.56 73 LEU A N 1
ATOM 554 C CA . LEU A 1 73 ? -17.258 10.933 -0.507 1.00 92.56 73 LEU A CA 1
ATOM 555 C C . LEU A 1 73 ? -15.973 10.242 -0.971 1.00 92.56 73 LEU A C 1
ATOM 557 O O . LEU A 1 73 ? -15.778 10.072 -2.176 1.00 92.56 73 LEU A O 1
ATOM 561 N N . PHE A 1 74 ? -15.127 9.788 -0.042 1.00 94.88 74 PHE A N 1
ATOM 562 C CA . PHE A 1 74 ? -13.962 8.959 -0.357 1.00 94.88 74 PHE A CA 1
ATOM 563 C C . PHE A 1 74 ? -14.354 7.653 -1.057 1.00 94.88 74 PHE A C 1
ATOM 565 O O . PHE A 1 74 ? -13.802 7.339 -2.119 1.00 94.88 74 PHE A O 1
ATOM 572 N N . ILE A 1 75 ? -15.342 6.926 -0.526 1.00 95.69 75 ILE A N 1
ATOM 573 C CA . ILE A 1 75 ? -15.841 5.692 -1.150 1.00 95.69 75 ILE A CA 1
ATOM 574 C C . ILE A 1 75 ? -16.436 5.987 -2.534 1.00 95.69 75 ILE A C 1
ATOM 576 O O . ILE A 1 75 ? -16.144 5.286 -3.508 1.00 95.69 75 ILE A O 1
ATOM 580 N N . GLN A 1 76 ? -17.219 7.062 -2.667 1.00 94.69 76 GLN A N 1
ATOM 581 C CA . GLN A 1 76 ? -17.796 7.468 -3.950 1.00 94.69 76 GLN A CA 1
ATOM 582 C C . GLN A 1 76 ? -16.719 7.812 -4.990 1.00 94.69 76 GLN A C 1
ATOM 584 O O . GLN A 1 76 ? -16.852 7.466 -6.166 1.00 94.69 76 GLN A O 1
ATOM 589 N N . PHE A 1 77 ? -15.670 8.525 -4.580 1.00 94.88 77 PHE A N 1
ATOM 590 C CA . PHE A 1 77 ? -14.609 8.975 -5.477 1.00 94.88 77 PHE A CA 1
ATOM 591 C C . PHE A 1 77 ? -13.728 7.819 -5.940 1.00 94.88 77 PHE A C 1
ATOM 593 O O . PHE A 1 77 ? -13.369 7.783 -7.118 1.00 94.88 77 PHE A O 1
ATOM 600 N N . THR A 1 78 ? -13.462 6.855 -5.057 1.00 95.00 78 THR A N 1
ATOM 601 C CA . THR A 1 78 ? -12.749 5.615 -5.389 1.00 95.00 78 THR A CA 1
ATOM 602 C C . THR A 1 78 ? -13.473 4.830 -6.487 1.00 95.00 78 THR A C 1
ATOM 604 O O . THR A 1 78 ? -12.865 4.433 -7.476 1.00 95.00 78 THR A O 1
ATOM 607 N N . ARG A 1 79 ? -14.805 4.740 -6.399 1.00 93.62 79 ARG A N 1
ATOM 608 C CA . ARG A 1 79 ? -15.654 4.033 -7.377 1.00 93.62 79 ARG A CA 1
ATOM 609 C C . ARG A 1 79 ? -16.010 4.862 -8.618 1.00 93.62 79 ARG A C 1
ATOM 611 O O . ARG A 1 79 ? -16.844 4.454 -9.430 1.00 93.62 79 ARG A O 1
ATOM 618 N N . SER A 1 80 ? -15.436 6.055 -8.778 1.00 93.19 80 SER A N 1
ATOM 619 C CA . SER A 1 80 ? -15.761 6.935 -9.900 1.00 93.19 80 SER A CA 1
ATOM 620 C C . SER A 1 80 ? -15.174 6.434 -11.219 1.00 93.19 80 SER A C 1
ATOM 622 O O . SER A 1 80 ? -14.014 6.044 -11.300 1.00 93.19 80 SER A O 1
ATOM 624 N N . ALA A 1 81 ? -15.917 6.590 -12.317 1.00 90.69 81 ALA A N 1
ATOM 625 C CA . ALA A 1 81 ? -15.402 6.304 -13.657 1.00 90.69 81 ALA A CA 1
ATOM 626 C C . ALA A 1 81 ? -14.219 7.212 -14.063 1.00 90.69 81 ALA A C 1
ATOM 628 O O . ALA A 1 81 ? -13.390 6.823 -14.883 1.00 90.69 81 ALA A O 1
ATOM 629 N N . THR A 1 82 ? -14.114 8.411 -13.486 1.00 91.44 82 THR A N 1
ATOM 630 C CA . THR A 1 82 ? -13.113 9.426 -13.856 1.00 91.44 82 THR A CA 1
ATOM 631 C C . THR A 1 82 ? -11.817 9.284 -13.056 1.00 91.44 82 THR A C 1
ATOM 633 O O . THR A 1 82 ? -11.875 9.303 -11.825 1.00 91.44 82 THR A O 1
ATOM 636 N N . ALA A 1 83 ? -10.666 9.272 -13.737 1.00 90.06 83 ALA A N 1
ATOM 637 C CA . ALA A 1 83 ? -9.342 9.219 -13.104 1.00 90.06 83 ALA A CA 1
ATOM 638 C C . ALA A 1 83 ? -9.123 10.347 -12.076 1.00 90.06 83 ALA A C 1
ATOM 640 O O . ALA A 1 83 ? -8.740 10.069 -10.951 1.00 90.06 83 ALA A O 1
ATOM 641 N N . GLU A 1 84 ? -9.509 11.587 -12.392 1.00 90.81 84 GLU A N 1
ATOM 642 C CA . GLU A 1 84 ? -9.358 12.757 -11.503 1.00 90.81 84 GLU A CA 1
ATOM 643 C C . GLU A 1 84 ? -9.981 12.565 -10.105 1.00 90.81 84 GLU A C 1
ATOM 645 O O . GLU A 1 84 ? -9.400 12.927 -9.078 1.00 90.81 84 GLU A O 1
ATOM 650 N N . LYS A 1 85 ? -11.173 11.957 -10.038 1.00 92.44 85 LYS A N 1
ATOM 651 C CA . LYS A 1 85 ? -11.826 11.664 -8.753 1.00 92.44 85 LYS A CA 1
ATOM 652 C C . LYS A 1 85 ? -11.106 10.553 -7.997 1.00 92.44 85 LYS A C 1
ATOM 654 O O . LYS A 1 85 ? -10.967 10.658 -6.783 1.00 92.44 85 LYS A O 1
ATOM 659 N N . ARG A 1 86 ? -10.598 9.538 -8.697 1.00 94.00 86 ARG A N 1
ATOM 660 C CA . ARG A 1 86 ? -9.815 8.460 -8.081 1.00 94.00 86 ARG A CA 1
ATOM 661 C C . ARG A 1 86 ? -8.456 8.947 -7.586 1.00 94.00 86 ARG A C 1
ATOM 663 O O . ARG A 1 86 ? -8.055 8.598 -6.486 1.00 94.00 86 ARG A O 1
ATOM 670 N N . GLU A 1 87 ? -7.797 9.837 -8.323 1.00 93.81 87 GLU A N 1
ATOM 671 C CA . GLU A 1 87 ? -6.594 10.537 -7.859 1.00 93.81 87 GLU A CA 1
ATOM 672 C C . GLU A 1 87 ? -6.880 11.376 -6.612 1.00 93.81 87 GLU A C 1
ATOM 674 O O . GLU A 1 87 ? -6.092 11.392 -5.668 1.00 93.81 87 GLU A O 1
ATOM 679 N N . SER A 1 88 ? -8.027 12.059 -6.579 1.00 91.50 88 SER A N 1
ATOM 680 C CA . SER A 1 88 ? -8.467 12.791 -5.390 1.00 91.50 88 SER A CA 1
ATOM 681 C C . SER A 1 88 ? -8.680 11.838 -4.207 1.00 91.50 88 SER A C 1
ATOM 683 O O . SER A 1 88 ? -8.174 12.104 -3.119 1.00 91.50 88 SER A O 1
ATOM 685 N N . ALA A 1 89 ? -9.329 10.687 -4.413 1.00 94.06 89 ALA A N 1
ATOM 686 C CA . ALA A 1 89 ? -9.455 9.656 -3.382 1.00 94.06 89 ALA A CA 1
ATOM 687 C C . ALA A 1 89 ? -8.085 9.141 -2.906 1.00 94.06 89 ALA A C 1
ATOM 689 O O . ALA A 1 89 ? -7.843 9.102 -1.703 1.00 94.06 89 ALA A O 1
ATOM 690 N N . ALA A 1 90 ? -7.150 8.851 -3.815 1.00 94.31 90 ALA A N 1
ATOM 691 C CA . ALA A 1 90 ? -5.790 8.428 -3.476 1.00 94.31 90 ALA A CA 1
ATOM 692 C C . ALA A 1 90 ? -5.039 9.477 -2.641 1.00 94.31 90 ALA A C 1
ATOM 694 O O . ALA A 1 90 ? -4.441 9.152 -1.612 1.00 94.31 90 ALA A O 1
ATOM 695 N N . LYS A 1 91 ? -5.129 10.762 -3.016 1.00 92.25 91 LYS A N 1
ATOM 696 C CA . LYS A 1 91 ? -4.563 11.879 -2.236 1.00 92.25 91 LYS A CA 1
ATOM 697 C C . LYS A 1 91 ? -5.162 11.949 -0.829 1.00 92.25 91 LYS A C 1
ATOM 699 O O . LYS A 1 91 ? -4.447 12.304 0.113 1.00 92.25 91 LYS A O 1
ATOM 704 N N . ALA A 1 92 ? -6.440 11.599 -0.691 1.00 91.56 92 ALA A N 1
ATOM 705 C CA . ALA A 1 92 ? -7.183 11.665 0.559 1.00 91.56 92 ALA A CA 1
ATOM 706 C C . ALA A 1 92 ? -7.215 10.385 1.390 1.00 91.56 92 ALA A C 1
ATOM 708 O O . ALA A 1 92 ? -7.719 10.442 2.507 1.00 91.56 92 ALA A O 1
ATOM 709 N N . ALA A 1 93 ? -6.673 9.267 0.908 1.00 92.88 93 ALA A N 1
ATOM 710 C CA . ALA A 1 93 ? -6.809 7.966 1.561 1.00 92.88 93 ALA A CA 1
ATOM 711 C C . ALA A 1 93 ? -6.428 8.005 3.055 1.00 92.88 93 ALA A C 1
ATOM 713 O O . ALA A 1 93 ? -7.197 7.585 3.913 1.00 92.88 93 ALA A O 1
ATOM 714 N N . ALA A 1 94 ? -5.293 8.629 3.390 1.00 91.06 94 ALA A N 1
ATOM 715 C CA . ALA A 1 94 ? -4.866 8.786 4.782 1.00 91.06 94 ALA A CA 1
ATOM 716 C C . ALA A 1 94 ? -5.783 9.703 5.621 1.00 91.06 94 ALA A C 1
ATOM 718 O O . ALA A 1 94 ? -5.927 9.472 6.815 1.00 91.06 94 ALA A O 1
ATOM 719 N N . MET A 1 95 ? -6.408 10.722 5.019 1.00 89.06 95 MET A N 1
ATOM 720 C CA . MET A 1 95 ? -7.357 11.607 5.714 1.00 89.06 95 MET A CA 1
ATOM 721 C C . MET A 1 95 ? -8.722 10.945 5.906 1.00 89.06 95 MET A C 1
ATOM 723 O O . MET A 1 95 ? -9.365 11.168 6.926 1.00 89.06 95 MET A O 1
ATOM 727 N N . ALA A 1 96 ? -9.157 10.110 4.959 1.00 89.25 96 ALA A N 1
ATOM 728 C CA . ALA A 1 96 ? -10.393 9.343 5.085 1.00 89.25 96 ALA A CA 1
ATOM 729 C C . ALA A 1 96 ? -10.353 8.422 6.314 1.00 89.25 96 ALA A C 1
ATOM 731 O O . ALA A 1 96 ? -11.364 8.264 6.993 1.00 89.25 96 ALA A O 1
ATOM 732 N N . LEU A 1 97 ? -9.170 7.902 6.658 1.00 89.44 97 LEU A N 1
ATOM 733 C CA . LEU A 1 97 ? -8.958 7.114 7.869 1.00 89.44 97 LEU A CA 1
ATOM 734 C C . LEU A 1 97 ? -9.255 7.901 9.159 1.00 89.44 97 LEU A C 1
ATOM 736 O O . LEU A 1 97 ? -9.831 7.349 10.087 1.00 89.44 97 LEU A O 1
ATOM 740 N N . GLU A 1 98 ? -8.911 9.190 9.220 1.00 86.19 98 GLU A N 1
ATOM 741 C CA . GLU A 1 98 ? -9.213 10.048 10.382 1.00 86.19 98 GLU A CA 1
ATOM 742 C C . GLU A 1 98 ? -10.717 10.333 10.533 1.00 86.19 98 GLU A C 1
ATOM 744 O O . GLU A 1 98 ? -11.165 10.793 11.583 1.00 86.19 98 GLU A O 1
ATOM 749 N N . ARG A 1 99 ? -11.496 10.090 9.473 1.00 85.62 99 ARG A N 1
ATOM 750 C CA . ARG A 1 99 ? -12.951 10.285 9.418 1.00 85.62 99 ARG A CA 1
ATOM 751 C C . ARG A 1 99 ? -13.735 8.976 9.494 1.00 85.62 99 ARG A C 1
ATOM 753 O O . ARG A 1 99 ? -14.959 9.017 9.419 1.00 85.62 99 ARG A O 1
ATOM 760 N N . LEU A 1 100 ? -13.044 7.848 9.630 1.00 85.44 100 LEU A N 1
ATOM 761 C CA . LEU A 1 100 ? -13.644 6.525 9.722 1.00 85.44 100 LEU A CA 1
ATOM 762 C C . LEU A 1 100 ? -14.282 6.319 11.103 1.00 85.44 100 LEU A C 1
ATOM 764 O O . LEU A 1 100 ? -13.645 6.575 12.130 1.00 85.44 100 LEU A O 1
ATOM 768 N N . ASP A 1 101 ? -15.523 5.825 11.128 1.00 80.31 101 ASP A N 1
ATOM 769 C CA . ASP A 1 101 ? -16.139 5.336 12.362 1.00 80.31 101 ASP A CA 1
ATOM 770 C C . ASP A 1 101 ? -15.481 4.012 12.760 1.00 80.31 101 ASP A C 1
ATOM 772 O O . ASP A 1 101 ? -15.634 2.975 12.116 1.00 80.31 101 ASP A O 1
ATOM 776 N N . ASN A 1 102 ? -14.713 4.054 13.842 1.00 71.38 102 ASN A N 1
ATOM 777 C CA . ASN A 1 102 ? -13.873 2.946 14.270 1.00 71.38 102 ASN A CA 1
ATOM 778 C C . ASN A 1 102 ? -14.611 1.834 15.010 1.00 71.38 102 ASN A C 1
ATOM 780 O O . ASN A 1 102 ? -13.990 0.833 15.359 1.00 71.38 102 ASN A O 1
ATOM 784 N N . GLN A 1 103 ? -15.910 2.003 15.252 1.00 74.81 103 GLN A N 1
ATOM 785 C CA . GLN A 1 103 ? -16.769 0.958 15.809 1.00 74.81 103 GLN A CA 1
ATOM 786 C C . GLN A 1 103 ? -17.514 0.182 14.716 1.00 74.81 103 GLN A C 1
ATOM 788 O O . GLN A 1 103 ? -18.140 -0.840 14.999 1.00 74.81 103 GLN A O 1
ATOM 793 N N . SER A 1 104 ? -17.438 0.645 13.467 1.00 86.94 104 SER A N 1
ATOM 794 C CA . SER A 1 104 ? -18.130 0.062 12.325 1.00 86.94 104 SER A CA 1
ATOM 795 C C . SER A 1 104 ? -17.206 -0.885 11.557 1.00 86.94 104 SER A C 1
ATOM 797 O O . SER A 1 104 ? -16.358 -0.470 10.767 1.00 86.94 104 SER A O 1
ATOM 799 N N . GLU A 1 105 ? -17.399 -2.194 11.740 1.00 87.19 105 GLU A N 1
ATOM 800 C CA . GLU A 1 105 ? -16.716 -3.221 10.932 1.00 87.19 105 GLU A CA 1
ATOM 801 C C . GLU A 1 105 ? -16.994 -3.041 9.431 1.00 87.19 105 GLU A C 1
ATOM 803 O O . GLU A 1 105 ? -16.125 -3.263 8.588 1.00 87.19 105 GLU A O 1
ATOM 808 N N . THR A 1 106 ? -18.199 -2.573 9.098 1.00 90.81 106 THR A N 1
ATOM 809 C CA . THR A 1 106 ? -18.606 -2.292 7.718 1.00 90.81 106 THR A CA 1
ATOM 810 C C . THR A 1 106 ? -17.730 -1.209 7.091 1.00 90.81 106 THR A C 1
ATOM 812 O O . THR A 1 106 ? -17.244 -1.390 5.976 1.00 90.81 106 THR A O 1
ATOM 815 N N . ASP A 1 107 ? -17.463 -0.118 7.810 1.00 89.88 107 ASP A N 1
ATOM 816 C CA . ASP A 1 107 ? -16.653 0.984 7.281 1.00 89.88 107 ASP A CA 1
ATOM 817 C C . ASP A 1 107 ? -15.174 0.614 7.197 1.00 89.88 107 ASP A C 1
ATOM 819 O O . ASP A 1 107 ? -14.510 0.952 6.217 1.00 89.88 107 ASP A O 1
ATOM 823 N N . MET A 1 108 ? -14.665 -0.172 8.153 1.00 92.25 108 MET A N 1
ATOM 824 C CA . MET A 1 108 ? -13.322 -0.755 8.054 1.00 92.25 108 MET A CA 1
ATOM 825 C C . MET A 1 108 ? -13.174 -1.615 6.792 1.00 92.25 108 MET A C 1
ATOM 827 O O . MET A 1 108 ? -12.197 -1.461 6.057 1.00 92.25 108 MET A O 1
ATOM 831 N N . ASN A 1 109 ? -14.159 -2.467 6.495 1.00 93.00 109 ASN A N 1
ATOM 832 C CA . ASN A 1 109 ? -14.155 -3.295 5.289 1.00 93.00 109 ASN A CA 1
ATOM 833 C C . ASN A 1 109 ? -14.222 -2.450 4.010 1.00 93.00 109 ASN A C 1
ATOM 835 O O . ASN A 1 109 ? -13.408 -2.655 3.108 1.00 93.00 109 ASN A O 1
ATOM 839 N N . HIS A 1 110 ? -15.116 -1.459 3.950 1.00 94.56 110 HIS A N 1
ATOM 840 C CA . HIS A 1 110 ? -15.208 -0.544 2.810 1.00 94.56 110 HIS A CA 1
ATOM 841 C C . HIS A 1 110 ? -13.915 0.244 2.583 1.00 94.56 110 HIS A C 1
ATOM 843 O O . HIS A 1 110 ? -13.522 0.462 1.438 1.00 94.56 110 HIS A O 1
ATOM 849 N N . TYR A 1 111 ? -13.230 0.652 3.652 1.00 96.00 111 TYR A N 1
ATOM 850 C CA . TYR A 1 111 ? -11.949 1.340 3.538 1.00 96.00 111 TYR A CA 1
ATOM 851 C C . TYR A 1 111 ? -10.867 0.434 2.942 1.00 96.00 111 TYR A C 1
ATOM 853 O O . TYR A 1 111 ? -10.122 0.863 2.061 1.00 96.00 111 TYR A O 1
ATOM 861 N N . ILE A 1 112 ? -10.791 -0.828 3.381 1.00 95.88 112 ILE A N 1
ATOM 862 C CA . ILE A 1 112 ? -9.843 -1.793 2.811 1.00 95.88 112 ILE A CA 1
ATOM 863 C C . ILE A 1 112 ? -10.150 -2.027 1.331 1.00 95.88 112 ILE A C 1
ATOM 865 O O . ILE A 1 112 ? -9.236 -1.957 0.514 1.00 95.88 112 ILE A O 1
ATOM 869 N N . GLU A 1 113 ? -11.414 -2.271 0.978 1.00 96.62 113 GLU A N 1
ATOM 870 C CA . GLU A 1 113 ? -11.838 -2.450 -0.417 1.00 96.62 113 GLU A CA 1
ATOM 871 C C . GLU A 1 113 ? -11.462 -1.240 -1.276 1.00 96.62 113 GLU A C 1
ATOM 873 O O . GLU A 1 113 ? -10.884 -1.404 -2.347 1.00 96.62 113 GLU A O 1
ATOM 878 N N . ALA A 1 114 ? -11.698 -0.025 -0.776 1.00 96.56 114 ALA A N 1
ATOM 879 C CA . ALA A 1 114 ? -11.317 1.195 -1.473 1.00 96.56 114 ALA A CA 1
ATOM 880 C C . ALA A 1 114 ? -9.797 1.283 -1.695 1.00 96.56 114 ALA A C 1
ATOM 882 O O . ALA A 1 114 ? -9.348 1.627 -2.786 1.00 96.56 114 ALA A O 1
ATOM 883 N N . LEU A 1 115 ? -8.975 0.925 -0.704 1.00 97.06 115 LEU A N 1
ATOM 884 C CA . LEU A 1 115 ? -7.521 0.884 -0.889 1.00 97.06 115 LEU A CA 1
ATOM 885 C C . LEU A 1 115 ? -7.086 -0.169 -1.910 1.00 97.06 115 LEU A C 1
ATOM 887 O O . LEU A 1 115 ? -6.172 0.087 -2.692 1.00 97.06 115 LEU A O 1
ATOM 891 N N . GLU A 1 116 ? -7.712 -1.344 -1.913 1.00 97.06 116 GLU A N 1
ATOM 892 C CA . GLU A 1 116 ? -7.419 -2.384 -2.901 1.00 97.06 116 GLU A CA 1
ATOM 893 C C . GLU A 1 116 ? -7.802 -1.955 -4.321 1.00 97.06 116 GLU A C 1
ATOM 895 O O . GLU A 1 116 ? -7.040 -2.223 -5.255 1.00 97.06 116 GLU A O 1
ATOM 900 N N . GLU A 1 117 ? -8.937 -1.266 -4.476 1.00 96.31 117 GLU A N 1
ATOM 901 C CA . GLU A 1 117 ? -9.373 -0.663 -5.738 1.00 96.31 117 GLU A CA 1
ATOM 902 C C . GLU A 1 117 ? -8.342 0.364 -6.225 1.00 96.31 117 GLU A C 1
ATOM 904 O O . GLU A 1 117 ? -7.821 0.219 -7.330 1.00 96.31 117 GLU A O 1
ATOM 909 N N . LEU A 1 118 ? -7.955 1.330 -5.382 1.00 96.56 118 LEU A N 1
ATOM 910 C CA . LEU A 1 118 ? -6.979 2.369 -5.740 1.00 96.56 118 LEU A CA 1
ATOM 911 C C . LEU A 1 118 ? -5.586 1.799 -6.062 1.00 96.56 118 LEU A C 1
ATOM 913 O O . LEU A 1 118 ? -4.904 2.283 -6.965 1.00 96.56 118 LEU A O 1
ATOM 917 N N . LEU A 1 119 ? -5.158 0.746 -5.358 1.00 95.69 119 LEU A N 1
ATOM 918 C CA . LEU A 1 119 ? -3.897 0.048 -5.632 1.00 95.69 119 LEU A CA 1
ATOM 919 C C . LEU A 1 119 ? -3.955 -0.857 -6.866 1.00 95.69 119 LEU A C 1
ATOM 921 O O . LEU A 1 119 ? -2.910 -1.335 -7.302 1.00 95.69 119 LEU A O 1
ATOM 925 N N . SER A 1 120 ? -5.137 -1.120 -7.414 1.00 93.06 120 SER A N 1
ATOM 926 C CA . SER A 1 120 ? -5.327 -1.917 -8.632 1.00 93.06 120 SER A CA 1
ATOM 927 C C . SER A 1 120 ? -5.733 -1.056 -9.834 1.00 93.06 120 SER A C 1
ATOM 929 O O . SER A 1 120 ? -6.078 -1.594 -10.886 1.00 93.06 120 SER A O 1
ATOM 931 N N . ASP A 1 121 ? -5.712 0.266 -9.668 1.00 92.31 121 ASP A N 1
ATOM 932 C CA . ASP A 1 121 ? -6.177 1.243 -10.643 1.00 92.31 121 ASP A CA 1
ATOM 933 C C . ASP A 1 121 ? -5.088 1.624 -11.668 1.00 92.31 121 ASP A C 1
ATOM 935 O O . ASP A 1 121 ? -4.054 0.964 -11.799 1.00 92.31 121 ASP A O 1
ATOM 939 N N . PHE A 1 122 ? -5.324 2.701 -12.420 1.00 90.00 122 PHE A N 1
ATOM 940 C CA . PHE A 1 122 ? -4.343 3.328 -13.287 1.00 90.00 122 PHE A CA 1
ATOM 941 C C . PHE A 1 122 ? -3.096 3.737 -12.509 1.00 90.00 122 PHE A C 1
ATOM 943 O O . PHE A 1 122 ? -3.130 4.063 -11.321 1.00 90.00 122 PHE A O 1
ATOM 950 N N . GLU A 1 123 ? -1.992 3.782 -13.237 1.00 90.25 123 GLU A N 1
ATOM 951 C CA . GLU A 1 123 ? -0.660 3.907 -12.673 1.00 90.25 123 GLU A CA 1
ATOM 952 C C . GLU A 1 123 ? -0.452 5.157 -11.797 1.00 90.25 123 GLU A C 1
ATOM 954 O O . GLU A 1 123 ? 0.150 5.069 -10.724 1.00 90.25 123 GLU A O 1
ATOM 959 N N . ASP A 1 124 ? -1.017 6.302 -12.189 1.00 92.56 124 ASP A N 1
ATOM 960 C CA . ASP A 1 124 ? -0.925 7.543 -11.411 1.00 92.56 124 ASP A CA 1
ATOM 961 C C . ASP A 1 124 ? -1.656 7.435 -10.061 1.00 92.56 124 ASP A C 1
ATOM 963 O O . ASP A 1 124 ? -1.121 7.819 -9.018 1.00 92.56 124 ASP A O 1
ATOM 967 N N . VAL A 1 125 ? -2.858 6.848 -10.055 1.00 94.19 125 VAL A N 1
ATOM 968 C CA . VAL A 1 125 ? -3.663 6.615 -8.843 1.00 94.19 125 VAL A CA 1
ATOM 969 C C . VAL A 1 125 ? -2.956 5.623 -7.923 1.00 94.19 125 VAL A C 1
ATOM 971 O O . VAL A 1 125 ? -2.851 5.856 -6.714 1.00 94.19 125 VAL A O 1
ATOM 974 N N . GLN A 1 126 ? -2.418 4.546 -8.497 1.00 95.06 126 GLN A N 1
ATOM 975 C CA . GLN A 1 126 ? -1.657 3.546 -7.763 1.00 95.06 126 GLN A CA 1
ATOM 976 C C . GLN A 1 126 ? -0.418 4.176 -7.114 1.00 95.06 126 GLN A C 1
ATOM 978 O O . GLN A 1 126 ? -0.206 3.992 -5.917 1.00 95.06 126 GLN A O 1
ATOM 983 N N . THR A 1 127 ? 0.353 4.975 -7.856 1.00 94.94 127 THR A N 1
ATOM 984 C CA . THR A 1 127 ? 1.536 5.689 -7.345 1.00 94.94 127 THR A CA 1
ATOM 985 C C . THR A 1 127 ? 1.180 6.604 -6.174 1.00 94.94 127 THR A C 1
ATOM 987 O O . THR A 1 127 ? 1.795 6.518 -5.110 1.00 94.94 127 THR A O 1
ATOM 990 N N . MET A 1 128 ? 0.136 7.427 -6.319 1.00 94.94 128 MET A N 1
ATOM 991 C CA . MET A 1 128 ? -0.321 8.311 -5.239 1.00 94.94 128 MET A CA 1
ATOM 992 C C . MET A 1 128 ? -0.766 7.528 -4.002 1.00 94.94 128 MET A C 1
ATOM 994 O O . MET A 1 128 ? -0.489 7.939 -2.876 1.00 94.94 128 MET A O 1
ATOM 998 N N . THR A 1 129 ? -1.439 6.394 -4.201 1.00 96.38 129 THR A N 1
ATOM 999 C CA . THR A 1 129 ? -1.885 5.528 -3.104 1.00 96.38 129 THR A CA 1
ATOM 1000 C C . THR A 1 129 ? -0.700 4.889 -2.389 1.00 96.38 129 THR A C 1
ATOM 1002 O O . THR A 1 129 ? -0.651 4.909 -1.158 1.00 96.38 129 THR A O 1
ATOM 1005 N N . LEU A 1 130 ? 0.291 4.389 -3.138 1.00 96.88 130 LEU A N 1
ATOM 1006 C CA . LEU A 1 130 ? 1.534 3.818 -2.607 1.00 96.88 130 LEU A CA 1
ATOM 1007 C C . LEU A 1 130 ? 2.264 4.804 -1.690 1.00 96.88 130 LEU A C 1
ATOM 1009 O O . LEU A 1 130 ? 2.686 4.429 -0.593 1.00 96.88 130 LEU A O 1
ATOM 1013 N N . ASP A 1 131 ? 2.320 6.079 -2.076 1.00 94.88 131 ASP A N 1
ATOM 1014 C CA . ASP A 1 131 ? 2.942 7.136 -1.273 1.00 94.88 131 ASP A CA 1
ATOM 1015 C C . ASP A 1 131 ? 2.220 7.387 0.068 1.00 94.88 131 ASP A C 1
ATOM 1017 O O . ASP A 1 131 ? 2.815 7.939 1.001 1.00 94.88 131 ASP A O 1
ATOM 1021 N N . LYS A 1 132 ? 0.953 6.967 0.205 1.00 95.44 132 LYS A N 1
ATOM 1022 C CA . LYS A 1 132 ? 0.167 7.063 1.450 1.00 95.44 132 LYS A CA 1
ATOM 1023 C C . LYS A 1 132 ? 0.214 5.812 2.321 1.00 95.44 132 LYS A C 1
ATOM 1025 O O . LYS A 1 132 ? -0.117 5.913 3.503 1.00 95.44 132 LYS A O 1
ATOM 1030 N N . ILE A 1 133 ? 0.655 4.664 1.801 1.00 96.88 133 ILE A N 1
ATOM 1031 C CA . ILE A 1 133 ? 0.611 3.376 2.517 1.00 96.88 133 ILE A CA 1
ATOM 1032 C C . ILE A 1 133 ? 1.323 3.431 3.866 1.00 96.88 133 ILE A C 1
ATOM 1034 O O . ILE A 1 133 ? 0.774 2.962 4.860 1.00 96.88 133 ILE A O 1
ATOM 1038 N N . TYR A 1 134 ? 2.500 4.056 3.934 1.00 95.62 134 TYR A N 1
ATOM 1039 C CA . TYR A 1 134 ? 3.214 4.219 5.202 1.00 95.62 134 TYR A CA 1
ATOM 1040 C C . TYR A 1 134 ? 2.364 4.954 6.251 1.00 95.62 134 TYR A C 1
ATOM 1042 O O . TYR A 1 134 ? 2.213 4.476 7.373 1.00 95.62 134 TYR A O 1
ATOM 1050 N N . THR A 1 135 ? 1.779 6.098 5.882 1.00 95.06 135 THR A N 1
ATOM 1051 C CA . THR A 1 135 ? 0.930 6.883 6.787 1.00 95.06 135 THR A CA 1
ATOM 1052 C C . THR A 1 135 ? -0.279 6.070 7.237 1.00 95.06 135 THR A C 1
ATOM 1054 O O . THR A 1 135 ? -0.584 6.052 8.424 1.00 95.06 135 THR A O 1
ATOM 1057 N N . ILE A 1 136 ? -0.920 5.345 6.319 1.00 96.06 136 ILE A N 1
ATOM 1058 C CA . ILE A 1 136 ? -2.084 4.506 6.622 1.00 96.06 136 ILE A CA 1
ATOM 1059 C C . ILE A 1 136 ? -1.718 3.405 7.623 1.00 96.06 136 ILE A C 1
ATOM 1061 O O . ILE A 1 136 ? -2.397 3.254 8.637 1.00 96.06 136 ILE A O 1
ATOM 1065 N N . PHE A 1 137 ? -0.634 2.663 7.392 1.00 96.81 137 PHE A N 1
ATOM 1066 C CA . PHE A 1 137 ? -0.201 1.594 8.298 1.00 96.81 137 PHE A CA 1
ATOM 1067 C C . PHE A 1 137 ? 0.220 2.128 9.669 1.00 96.81 137 PHE A C 1
ATOM 1069 O O . PHE A 1 137 ? -0.171 1.573 10.691 1.00 96.81 137 PHE A O 1
ATOM 1076 N N . ASN A 1 138 ? 0.969 3.230 9.707 1.00 94.69 138 ASN A N 1
ATOM 1077 C CA . ASN A 1 138 ? 1.401 3.849 10.958 1.00 94.69 138 ASN A CA 1
ATOM 1078 C C . ASN A 1 138 ? 0.211 4.369 11.786 1.00 94.69 138 ASN A C 1
ATOM 1080 O O . ASN A 1 138 ? 0.177 4.187 13.004 1.00 94.69 138 ASN A O 1
ATOM 1084 N N . THR A 1 139 ? -0.783 4.991 11.143 1.00 93.56 139 THR A N 1
ATOM 1085 C CA . THR A 1 139 ? -1.993 5.466 11.830 1.00 93.56 139 THR A CA 1
ATOM 1086 C C . THR A 1 139 ? -2.860 4.297 12.294 1.00 93.56 139 THR A C 1
ATOM 1088 O O . THR A 1 139 ? -3.278 4.272 13.450 1.00 93.56 139 THR A O 1
ATOM 1091 N N . THR A 1 140 ? -3.092 3.295 11.439 1.00 94.75 140 THR A N 1
ATOM 1092 C CA . THR A 1 140 ? -3.918 2.128 11.795 1.00 94.75 140 THR A CA 1
ATOM 1093 C C . THR A 1 140 ? -3.309 1.286 12.902 1.00 94.75 140 THR A C 1
ATOM 1095 O O . THR A 1 140 ? -4.033 0.915 13.815 1.00 94.75 140 THR A O 1
ATOM 1098 N N . GLN A 1 141 ? -1.994 1.061 12.922 1.00 94.50 141 GLN A N 1
ATOM 1099 C CA . GLN A 1 141 ? -1.361 0.293 14.001 1.00 94.50 141 GLN A CA 1
ATOM 1100 C C . GLN A 1 141 ? -1.635 0.902 15.387 1.00 94.50 141 GLN A C 1
ATOM 1102 O O . GLN A 1 141 ? -1.794 0.181 16.370 1.00 94.50 141 GLN A O 1
ATOM 1107 N N . LYS A 1 142 ? -1.697 2.237 15.465 1.00 89.00 142 LYS A N 1
ATOM 1108 C CA . LYS A 1 142 ? -1.878 2.980 16.720 1.00 89.00 142 LYS A CA 1
ATOM 1109 C C . LYS A 1 142 ? -3.343 3.171 17.092 1.00 89.00 142 LYS A C 1
ATOM 1111 O O . LYS A 1 142 ? -3.689 3.037 18.261 1.00 89.00 142 LYS A O 1
ATOM 1116 N N . ALA A 1 143 ? -4.176 3.536 16.121 1.00 89.31 143 ALA A N 1
ATOM 1117 C CA . ALA A 1 143 ? -5.555 3.954 16.361 1.00 89.31 143 ALA A CA 1
ATOM 1118 C C . ALA A 1 143 ? -6.593 2.863 16.054 1.00 89.31 143 ALA A C 1
ATOM 1120 O O . ALA A 1 143 ? -7.675 2.883 16.636 1.00 89.31 143 ALA A O 1
ATOM 1121 N N . TYR A 1 144 ? -6.266 1.909 15.174 1.00 91.81 144 TYR A N 1
ATOM 1122 C CA . TYR A 1 144 ? -7.200 0.918 14.625 1.00 91.81 144 TYR A CA 1
ATOM 1123 C C . TYR A 1 144 ? -6.547 -0.480 14.480 1.00 91.81 144 TYR A C 1
ATOM 1125 O O . TYR A 1 144 ? -6.334 -0.939 13.354 1.00 91.81 144 TYR A O 1
ATOM 1133 N N . PRO A 1 145 ? -6.203 -1.181 15.582 1.00 91.56 145 PRO A N 1
ATOM 1134 C CA . PRO A 1 145 ? -5.427 -2.427 15.519 1.00 91.56 145 PRO A CA 1
ATOM 1135 C C . PRO A 1 145 ? -6.082 -3.546 14.695 1.00 91.56 145 PRO A C 1
ATOM 1137 O O . PRO A 1 145 ? -5.390 -4.275 13.989 1.00 91.56 145 PRO A O 1
ATOM 1140 N N . GLU A 1 146 ? -7.413 -3.662 14.743 1.00 92.62 146 GLU A N 1
ATOM 1141 C CA . GLU A 1 146 ? -8.163 -4.653 13.958 1.00 92.62 146 GLU A CA 1
ATOM 1142 C C . GLU A 1 146 ? -8.074 -4.366 12.454 1.00 92.62 146 GLU A C 1
ATOM 1144 O O . GLU A 1 146 ? -7.776 -5.261 11.662 1.00 92.62 146 GLU A O 1
ATOM 1149 N N . LEU A 1 147 ? -8.248 -3.101 12.059 1.00 94.88 147 LEU A N 1
ATOM 1150 C CA . LEU A 1 147 ? -8.057 -2.659 10.678 1.00 94.88 147 LEU A CA 1
ATOM 1151 C C . LEU A 1 147 ? -6.608 -2.876 10.223 1.00 94.88 147 LEU A C 1
ATOM 1153 O O . LEU A 1 147 ? -6.374 -3.356 9.117 1.00 94.88 147 LEU A O 1
ATOM 1157 N N . TRP A 1 148 ? -5.627 -2.567 11.073 1.00 96.19 148 TRP A N 1
ATOM 1158 C CA . TRP A 1 148 ? -4.210 -2.779 10.772 1.00 96.19 148 TRP A CA 1
ATOM 1159 C C . TRP A 1 148 ? -3.876 -4.249 10.496 1.00 96.19 148 TRP A C 1
ATOM 1161 O O . TRP A 1 148 ? -3.133 -4.532 9.554 1.00 96.19 148 TRP A O 1
ATOM 1171 N N . GLU A 1 149 ? -4.435 -5.179 11.273 1.00 94.88 149 GLU A N 1
ATOM 1172 C CA . GLU A 1 149 ? -4.228 -6.617 11.076 1.00 94.88 149 GLU A CA 1
ATOM 1173 C C . GLU A 1 149 ? -4.798 -7.071 9.722 1.00 94.88 149 GLU A C 1
ATOM 1175 O O . GLU A 1 149 ? -4.130 -7.770 8.957 1.00 94.88 149 GLU A O 1
ATOM 1180 N N . GLN A 1 150 ? -5.994 -6.597 9.360 1.00 95.06 150 GLN A N 1
ATOM 1181 C CA . GLN A 1 150 ? -6.586 -6.899 8.055 1.00 95.06 150 GLN A CA 1
ATOM 1182 C C . GLN A 1 150 ? -5.785 -6.293 6.892 1.00 95.06 150 GLN A C 1
ATOM 1184 O O . GLN A 1 150 ? -5.544 -6.962 5.880 1.00 95.06 150 GLN A O 1
ATOM 1189 N N . LEU A 1 151 ? -5.318 -5.048 7.037 1.00 96.00 151 LEU A N 1
ATOM 1190 C CA . LEU A 1 151 ? -4.455 -4.400 6.047 1.00 96.00 151 LEU A CA 1
ATOM 1191 C C . LEU A 1 151 ? -3.149 -5.177 5.864 1.00 96.00 151 LEU A C 1
ATOM 1193 O O . LEU A 1 151 ? -2.737 -5.399 4.725 1.00 96.00 151 LEU A O 1
ATOM 1197 N N . ASN A 1 152 ? -2.538 -5.647 6.957 1.00 95.44 152 ASN A N 1
ATOM 1198 C CA . ASN A 1 152 ? -1.322 -6.462 6.951 1.00 95.44 152 ASN A CA 1
ATOM 1199 C C . ASN A 1 152 ? -1.444 -7.714 6.078 1.00 95.44 152 ASN A C 1
ATOM 1201 O O . ASN A 1 152 ? -0.496 -8.100 5.397 1.00 95.44 152 ASN A O 1
ATOM 1205 N N . GLN A 1 153 ? -2.615 -8.340 6.059 1.00 94.00 153 GLN A N 1
ATOM 1206 C CA . GLN A 1 153 ? -2.833 -9.579 5.316 1.00 94.00 153 GLN A CA 1
ATOM 1207 C C . GLN A 1 153 ? -3.109 -9.344 3.821 1.00 94.00 153 GLN A C 1
ATOM 1209 O O . GLN A 1 153 ? -2.813 -10.210 2.987 1.00 94.00 153 GLN A O 1
ATOM 1214 N N . ARG A 1 154 ? -3.672 -8.180 3.472 1.00 94.31 154 ARG A N 1
ATOM 1215 C CA . ARG A 1 154 ? -4.223 -7.894 2.137 1.00 94.31 154 ARG A CA 1
ATOM 1216 C C . ARG A 1 154 ? -3.3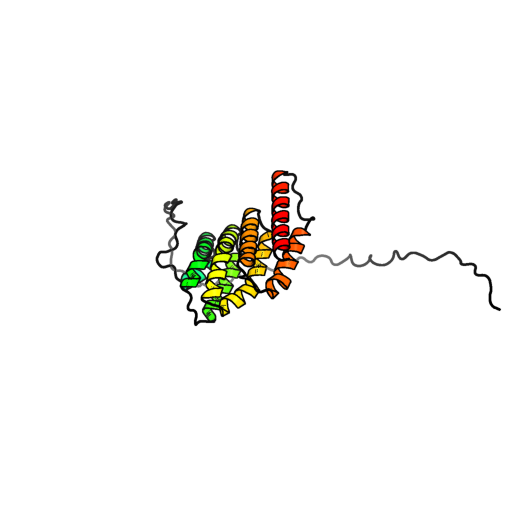34 -6.977 1.299 1.00 94.31 154 ARG A C 1
ATOM 1218 O O . ARG A 1 154 ? -2.931 -7.337 0.191 1.00 94.31 154 ARG A O 1
ATOM 1225 N N . ILE A 1 155 ? -2.965 -5.823 1.846 1.00 96.12 155 ILE A N 1
ATOM 1226 C CA . ILE A 1 155 ? -2.309 -4.737 1.107 1.00 96.12 155 ILE A CA 1
ATOM 1227 C C . ILE A 1 155 ? -0.872 -5.058 0.668 1.00 96.12 155 ILE A C 1
ATOM 1229 O O . ILE A 1 155 ? -0.538 -4.759 -0.481 1.00 96.12 155 ILE A O 1
ATOM 1233 N N . PRO A 1 156 ? -0.014 -5.716 1.475 1.00 95.31 156 PRO A N 1
ATOM 1234 C CA . PRO A 1 156 ? 1.378 -5.967 1.093 1.00 95.31 156 PRO A CA 1
ATOM 1235 C C . PRO A 1 156 ? 1.542 -6.713 -0.235 1.00 95.31 156 PRO A C 1
ATOM 1237 O O . PRO A 1 156 ? 2.458 -6.421 -1.001 1.00 95.31 156 PRO A O 1
ATOM 1240 N N . LYS A 1 157 ? 0.614 -7.618 -0.568 1.00 92.50 157 LYS A N 1
ATOM 1241 C CA . LYS A 1 157 ? 0.607 -8.318 -1.864 1.00 92.50 157 LYS A CA 1
ATOM 1242 C C . LYS A 1 157 ? 0.412 -7.358 -3.037 1.00 92.50 157 LYS A C 1
ATOM 1244 O O . LYS A 1 157 ? 1.033 -7.543 -4.080 1.00 92.50 157 LYS A O 1
ATOM 1249 N N . LEU A 1 158 ? -0.450 -6.353 -2.886 1.00 94.44 158 LEU A N 1
ATOM 1250 C CA . LEU A 1 158 ? -0.715 -5.354 -3.923 1.00 94.44 158 LEU A CA 1
ATOM 1251 C C . LEU A 1 158 ? 0.462 -4.393 -4.083 1.00 94.44 158 LEU A C 1
ATOM 1253 O O . LEU A 1 158 ? 0.878 -4.127 -5.208 1.00 94.44 158 LEU A O 1
ATOM 1257 N N . VAL A 1 159 ? 1.068 -3.968 -2.971 1.00 94.56 159 VAL A N 1
ATOM 1258 C CA . VAL A 1 159 ? 2.283 -3.139 -2.993 1.00 94.56 159 VAL A CA 1
ATOM 1259 C C . VAL A 1 159 ? 3.412 -3.854 -3.740 1.00 94.56 159 VAL A C 1
ATOM 1261 O O . VAL A 1 159 ? 4.069 -3.258 -4.585 1.00 94.56 159 VAL A O 1
ATOM 1264 N N . ILE A 1 160 ? 3.606 -5.155 -3.503 1.00 91.38 160 ILE A N 1
ATOM 1265 C CA . ILE A 1 160 ? 4.631 -5.923 -4.218 1.00 91.38 160 ILE A CA 1
ATOM 1266 C C . ILE A 1 160 ? 4.297 -6.091 -5.705 1.00 91.38 160 ILE A C 1
ATOM 1268 O O . ILE A 1 160 ? 5.185 -5.967 -6.550 1.00 91.38 160 ILE A O 1
ATOM 1272 N N . LYS A 1 161 ? 3.030 -6.347 -6.061 1.00 90.94 161 LYS A N 1
ATOM 1273 C CA . LYS A 1 161 ? 2.620 -6.399 -7.476 1.00 90.94 161 LYS A CA 1
ATOM 1274 C C . LYS A 1 161 ? 2.986 -5.113 -8.213 1.00 90.94 161 LYS A C 1
ATOM 1276 O O . LYS A 1 161 ? 3.335 -5.187 -9.391 1.00 90.94 161 LYS A O 1
ATOM 1281 N N . ALA A 1 162 ? 2.976 -3.976 -7.515 1.00 92.25 162 ALA A N 1
ATOM 1282 C CA . ALA A 1 162 ? 3.307 -2.694 -8.106 1.00 92.25 162 ALA A CA 1
ATOM 1283 C C . ALA A 1 162 ? 4.779 -2.548 -8.545 1.00 92.25 162 ALA A C 1
ATOM 1285 O O . ALA A 1 162 ? 5.094 -1.696 -9.373 1.00 92.25 162 ALA A O 1
ATOM 1286 N N . LEU A 1 163 ? 5.676 -3.440 -8.098 1.00 89.62 163 LEU A N 1
ATOM 1287 C CA . LEU A 1 163 ? 7.068 -3.482 -8.564 1.00 89.62 163 LEU A CA 1
ATOM 1288 C C . LEU A 1 163 ? 7.203 -3.781 -10.067 1.00 89.62 163 LEU A C 1
ATOM 1290 O O . LEU A 1 163 ? 8.269 -3.560 -10.637 1.00 89.62 163 LEU A O 1
ATOM 1294 N N . ARG A 1 164 ? 6.147 -4.306 -10.704 1.00 86.06 164 ARG A N 1
ATOM 1295 C CA . ARG A 1 164 ? 6.136 -4.706 -12.120 1.00 86.06 164 ARG A CA 1
ATOM 1296 C C . ARG A 1 164 ? 5.719 -3.591 -13.089 1.00 86.06 164 ARG A C 1
ATOM 1298 O O . ARG A 1 164 ? 5.719 -3.844 -14.291 1.00 86.06 164 ARG A O 1
ATOM 1305 N N . PHE A 1 165 ? 5.334 -2.413 -12.596 1.00 87.56 165 PHE A N 1
ATOM 1306 C CA . PHE A 1 165 ? 4.910 -1.282 -13.435 1.00 87.56 165 PHE A CA 1
ATOM 1307 C C . PHE A 1 165 ? 6.090 -0.361 -13.789 1.00 87.56 165 PHE A C 1
ATOM 1309 O O . PHE A 1 165 ? 7.241 -0.805 -13.779 1.00 87.56 165 PHE A O 1
ATOM 1316 N N . SER A 1 166 ? 5.831 0.895 -14.172 1.00 86.75 166 SER A N 1
ATOM 1317 C CA . SER A 1 166 ? 6.891 1.837 -14.539 1.00 86.75 166 SER A CA 1
ATOM 1318 C C . SER A 1 166 ? 7.856 2.096 -13.384 1.00 86.75 166 SER A C 1
ATOM 1320 O O . SER A 1 166 ? 7.558 1.864 -12.210 1.00 86.75 166 SER A O 1
ATOM 1322 N N . SER A 1 167 ? 9.017 2.661 -13.718 1.00 85.75 167 SER A N 1
ATOM 1323 C CA . SER A 1 167 ? 10.046 3.031 -12.748 1.00 85.75 167 SER A CA 1
ATOM 1324 C C . SER A 1 167 ? 9.523 3.931 -11.625 1.00 85.75 167 SER A C 1
ATOM 1326 O O . SER A 1 167 ? 9.975 3.794 -10.493 1.00 85.75 167 SER A O 1
ATOM 1328 N N . GLN A 1 168 ? 8.581 4.839 -11.907 1.00 90.00 168 GLN A N 1
ATOM 1329 C CA . GLN A 1 168 ? 8.023 5.738 -10.892 1.00 90.00 168 GLN A CA 1
ATOM 1330 C C . GLN A 1 168 ? 7.206 4.957 -9.858 1.00 90.00 168 GLN A C 1
ATOM 1332 O O . GLN A 1 168 ? 7.507 5.005 -8.666 1.00 90.00 168 GLN A O 1
ATOM 1337 N N . THR A 1 169 ? 6.235 4.179 -10.326 1.00 91.75 169 THR A N 1
ATOM 1338 C CA . THR A 1 169 ? 5.382 3.316 -9.500 1.00 91.75 169 THR A CA 1
ATOM 1339 C C . THR A 1 169 ? 6.202 2.302 -8.719 1.00 91.75 169 THR A C 1
ATOM 1341 O O . THR A 1 169 ? 5.994 2.096 -7.522 1.00 91.75 169 THR A O 1
ATOM 1344 N N . GLN A 1 170 ? 7.195 1.710 -9.382 1.00 90.56 170 GLN A N 1
ATOM 1345 C CA . GLN A 1 170 ? 8.129 0.786 -8.766 1.00 90.56 170 GLN A CA 1
ATOM 1346 C C . GLN A 1 170 ? 8.903 1.454 -7.622 1.00 90.56 170 GLN A C 1
ATOM 1348 O O . GLN A 1 170 ? 9.014 0.867 -6.548 1.00 90.56 170 GLN A O 1
ATOM 1353 N N . ASN A 1 171 ? 9.400 2.680 -7.805 1.00 90.06 171 ASN A N 1
ATOM 1354 C CA . ASN A 1 171 ? 10.103 3.414 -6.751 1.00 90.06 171 ASN A CA 1
ATOM 1355 C C . ASN A 1 171 ? 9.186 3.716 -5.556 1.00 90.06 171 ASN A C 1
ATOM 1357 O O . ASN A 1 171 ? 9.602 3.525 -4.411 1.00 90.06 171 ASN A O 1
ATOM 1361 N N . SER A 1 172 ? 7.934 4.122 -5.798 1.00 93.69 172 SER A N 1
ATOM 1362 C CA . SER A 1 172 ? 6.943 4.313 -4.728 1.00 93.69 172 SER A CA 1
ATOM 1363 C C . SER A 1 172 ? 6.647 3.007 -3.984 1.00 93.69 172 SER A C 1
ATOM 1365 O O . SER A 1 172 ? 6.602 3.001 -2.754 1.00 93.69 172 SER A O 1
ATOM 1367 N N . ALA A 1 173 ? 6.544 1.879 -4.692 1.00 94.44 173 ALA A N 1
ATOM 1368 C CA . ALA A 1 173 ? 6.368 0.562 -4.084 1.00 94.44 173 ALA A CA 1
ATOM 1369 C C . ALA A 1 173 ? 7.580 0.134 -3.237 1.00 94.44 173 ALA A C 1
ATOM 1371 O O . ALA A 1 173 ? 7.406 -0.279 -2.090 1.00 94.44 173 ALA A O 1
ATOM 1372 N N . ILE A 1 174 ? 8.808 0.285 -3.752 1.00 91.50 174 ILE A N 1
ATOM 1373 C CA . ILE A 1 174 ? 10.051 -0.001 -3.010 1.00 91.50 174 ILE A CA 1
ATOM 1374 C C . ILE A 1 174 ? 10.114 0.848 -1.737 1.00 91.50 174 ILE A C 1
ATOM 1376 O O . ILE A 1 174 ? 10.387 0.322 -0.656 1.00 91.50 174 ILE A O 1
ATOM 1380 N N . ASN A 1 175 ? 9.830 2.147 -1.845 1.00 93.44 175 ASN A N 1
ATOM 1381 C CA . ASN A 1 175 ? 9.825 3.069 -0.712 1.00 93.44 175 ASN A CA 1
ATOM 1382 C C . ASN A 1 175 ? 8.776 2.671 0.337 1.00 93.44 175 ASN A C 1
ATOM 1384 O O . ASN A 1 175 ? 9.082 2.629 1.529 1.00 93.44 175 ASN A O 1
ATOM 1388 N N . ALA A 1 176 ? 7.560 2.326 -0.099 1.00 95.56 176 ALA A N 1
ATOM 1389 C CA . ALA A 1 176 ? 6.503 1.855 0.787 1.00 95.56 176 ALA A CA 1
ATOM 1390 C C . ALA A 1 176 ? 6.932 0.587 1.541 1.00 95.56 176 ALA A C 1
ATOM 1392 O O . ALA A 1 176 ? 6.893 0.576 2.768 1.00 95.56 176 ALA A O 1
ATOM 1393 N N . ILE A 1 177 ? 7.414 -0.447 0.841 1.00 94.38 177 ILE A N 1
ATOM 1394 C CA . ILE A 1 177 ? 7.867 -1.707 1.460 1.00 94.38 177 ILE A CA 1
ATOM 1395 C C . ILE A 1 177 ? 9.007 -1.454 2.446 1.00 94.38 177 ILE A C 1
ATOM 1397 O O . ILE A 1 177 ? 8.979 -1.968 3.561 1.00 94.38 177 ILE A O 1
ATOM 1401 N N . THR A 1 178 ? 9.986 -0.635 2.055 1.00 92.38 178 THR A N 1
ATOM 1402 C CA . THR A 1 178 ? 11.143 -0.308 2.898 1.00 92.38 178 THR A CA 1
ATOM 1403 C C . THR A 1 178 ? 10.693 0.318 4.212 1.00 92.38 178 THR A C 1
ATOM 1405 O O . THR A 1 178 ? 11.040 -0.191 5.273 1.00 92.38 178 THR A O 1
ATOM 1408 N N . LYS A 1 179 ? 9.849 1.356 4.155 1.00 94.25 179 LYS A N 1
ATOM 1409 C CA . LYS A 1 179 ? 9.324 2.022 5.356 1.00 94.25 179 LYS A CA 1
ATOM 1410 C C . LYS A 1 179 ? 8.482 1.091 6.219 1.00 94.25 179 LYS A C 1
ATOM 1412 O O . LYS A 1 179 ? 8.587 1.126 7.438 1.00 94.25 179 LYS A O 1
ATOM 1417 N N . LEU A 1 180 ? 7.648 0.260 5.597 1.00 95.00 180 LEU A N 1
ATOM 1418 C CA . LEU A 1 180 ? 6.818 -0.704 6.315 1.00 95.00 180 LEU A CA 1
ATOM 1419 C C . LEU A 1 180 ? 7.659 -1.723 7.106 1.00 95.00 180 LEU A C 1
ATOM 1421 O O . LEU A 1 180 ? 7.261 -2.113 8.202 1.00 95.00 180 LEU A O 1
ATOM 1425 N N . ILE A 1 181 ? 8.812 -2.135 6.570 1.00 91.81 181 ILE A N 1
ATOM 1426 C CA . ILE A 1 181 ? 9.752 -3.042 7.244 1.00 91.81 181 ILE A CA 1
ATOM 1427 C C . ILE A 1 181 ? 10.550 -2.303 8.323 1.00 91.81 181 ILE A C 1
ATOM 1429 O O . ILE A 1 181 ? 10.575 -2.753 9.464 1.00 91.81 181 ILE A O 1
ATOM 1433 N N . GLU A 1 182 ? 11.185 -1.179 7.980 1.00 91.62 182 GLU A N 1
ATOM 1434 C CA . GLU A 1 182 ? 12.071 -0.433 8.889 1.00 91.62 182 GLU A CA 1
ATOM 1435 C C . GLU A 1 182 ? 11.339 0.045 10.151 1.00 91.62 182 GLU A C 1
ATOM 1437 O O . GLU A 1 182 ? 11.903 0.023 11.244 1.00 91.62 182 GLU A O 1
ATOM 1442 N N . GLU A 1 183 ? 10.059 0.395 10.018 1.00 93.00 183 GLU A N 1
ATOM 1443 C CA . GLU A 1 183 ? 9.220 0.879 11.119 1.00 93.00 183 GLU A CA 1
ATOM 1444 C C . GLU A 1 183 ? 8.407 -0.240 11.800 1.00 93.00 183 GLU A C 1
ATOM 1446 O O . GLU A 1 183 ? 7.523 0.040 12.607 1.00 93.00 183 GLU A O 1
ATOM 1451 N N . ASN A 1 184 ? 8.687 -1.518 11.502 1.00 91.94 184 ASN A N 1
ATOM 1452 C CA . ASN A 1 184 ? 7.997 -2.687 12.074 1.00 91.94 184 ASN A CA 1
ATOM 1453 C C . ASN A 1 184 ? 6.459 -2.616 11.951 1.00 91.94 184 ASN A C 1
ATOM 1455 O O . ASN A 1 184 ? 5.714 -2.978 12.866 1.00 91.94 184 ASN A O 1
ATOM 1459 N N . LEU A 1 185 ? 5.973 -2.132 10.806 1.00 95.00 185 LEU A N 1
ATOM 1460 C CA . LEU A 1 185 ? 4.542 -1.993 10.519 1.00 95.00 185 LEU A CA 1
ATOM 1461 C C . LEU A 1 185 ? 3.934 -3.255 9.900 1.00 95.00 185 LEU A C 1
ATOM 1463 O O . LEU A 1 185 ? 2.715 -3.316 9.719 1.00 95.00 185 LEU A O 1
ATOM 1467 N N . LEU A 1 186 ? 4.770 -4.249 9.585 1.00 95.19 186 LEU A N 1
ATOM 1468 C CA . LEU A 1 186 ? 4.356 -5.554 9.083 1.00 95.19 186 LEU A CA 1
ATOM 1469 C C . LEU A 1 186 ? 4.574 -6.654 10.114 1.00 95.19 186 LEU A C 1
ATOM 1471 O O . LEU A 1 186 ? 5.572 -6.661 10.835 1.00 95.19 186 LEU A O 1
ATOM 1475 N N . THR A 1 187 ? 3.674 -7.634 10.139 1.00 93.94 187 THR A N 1
ATOM 1476 C CA . THR A 1 187 ? 3.881 -8.843 10.939 1.00 93.94 187 THR A CA 1
ATOM 1477 C C . THR A 1 187 ? 4.987 -9.714 10.339 1.00 93.94 187 THR A C 1
ATOM 1479 O O . THR A 1 187 ? 5.151 -9.811 9.118 1.00 93.94 187 THR A O 1
ATOM 1482 N N . GLN A 1 188 ? 5.714 -10.434 11.198 1.00 90.38 188 GLN A N 1
ATOM 1483 C CA . GLN A 1 188 ? 6.773 -11.346 10.756 1.00 90.38 188 GLN A CA 1
ATOM 1484 C C . GLN A 1 188 ? 6.253 -12.427 9.796 1.00 90.38 188 GLN A C 1
ATOM 1486 O O . GLN A 1 188 ? 6.938 -12.798 8.843 1.00 90.38 188 GLN A O 1
ATOM 1491 N N . ALA A 1 189 ? 5.021 -12.900 10.008 1.00 92.38 189 ALA A N 1
ATOM 1492 C CA . ALA A 1 189 ? 4.377 -13.866 9.125 1.00 92.38 189 ALA A CA 1
ATOM 1493 C C . ALA A 1 189 ? 4.192 -13.303 7.706 1.00 92.38 189 ALA A C 1
ATOM 1495 O O . ALA A 1 189 ? 4.508 -13.985 6.730 1.00 92.38 189 ALA A O 1
ATOM 1496 N N . VAL A 1 190 ? 3.741 -12.052 7.574 1.00 93.69 190 VAL A N 1
ATOM 1497 C CA . VAL A 1 190 ? 3.588 -11.376 6.275 1.00 93.69 190 VAL A CA 1
ATOM 1498 C C . VAL A 1 190 ? 4.945 -11.167 5.608 1.00 93.69 190 VAL A C 1
ATOM 1500 O O . VAL A 1 190 ? 5.095 -11.440 4.416 1.00 93.69 190 VAL A O 1
ATOM 1503 N N . ILE A 1 191 ? 5.960 -10.756 6.369 1.00 90.38 191 ILE A N 1
ATOM 1504 C CA . ILE A 1 191 ? 7.318 -10.583 5.843 1.00 90.38 191 ILE A CA 1
ATOM 1505 C C . ILE A 1 191 ? 7.841 -11.901 5.251 1.00 90.38 191 ILE A C 1
ATOM 1507 O O . ILE A 1 191 ? 8.287 -11.934 4.104 1.00 90.38 191 ILE A O 1
ATOM 1511 N N . GLN A 1 192 ? 7.731 -13.002 5.996 1.00 88.31 192 GLN A N 1
ATOM 1512 C CA . GLN A 1 192 ? 8.270 -14.305 5.599 1.00 88.31 192 GLN A CA 1
ATOM 1513 C C . GLN A 1 192 ? 7.488 -14.985 4.474 1.00 88.31 192 GLN A C 1
ATOM 1515 O O . GLN A 1 192 ? 8.087 -15.647 3.630 1.00 88.31 192 GLN A O 1
ATOM 1520 N N . THR A 1 193 ? 6.161 -14.852 4.460 1.00 90.50 193 THR A N 1
ATOM 1521 C CA . THR A 1 193 ? 5.299 -15.602 3.528 1.00 90.50 193 THR A CA 1
ATOM 1522 C C . THR A 1 193 ? 4.901 -14.810 2.289 1.00 90.50 193 THR A C 1
ATOM 1524 O O . THR A 1 193 ? 4.544 -15.412 1.278 1.00 90.50 193 THR A O 1
ATOM 1527 N N . VAL A 1 194 ? 4.960 -13.476 2.344 1.00 91.44 194 VAL A N 1
ATOM 1528 C CA . VAL A 1 194 ? 4.547 -12.598 1.242 1.00 91.44 194 VAL A CA 1
ATOM 1529 C C . VAL A 1 194 ? 5.716 -11.782 0.725 1.00 91.44 194 VAL A C 1
ATOM 1531 O O . VAL A 1 194 ? 6.043 -11.890 -0.456 1.00 91.44 194 VAL A O 1
ATOM 1534 N N . ILE A 1 195 ? 6.340 -10.967 1.579 1.00 90.81 195 ILE A N 1
ATOM 1535 C CA . ILE A 1 195 ? 7.337 -9.989 1.129 1.00 90.81 195 ILE A CA 1
ATOM 1536 C C . ILE A 1 195 ? 8.574 -10.697 0.585 1.00 90.81 195 ILE A C 1
ATOM 1538 O O . ILE A 1 195 ? 8.881 -10.541 -0.593 1.00 90.81 195 ILE A O 1
ATOM 1542 N N . ILE A 1 196 ? 9.249 -11.509 1.406 1.00 88.06 196 ILE A N 1
ATOM 1543 C CA . ILE A 1 196 ? 10.509 -12.160 1.031 1.00 88.06 196 ILE A CA 1
ATOM 1544 C C . ILE A 1 196 ? 10.372 -12.958 -0.279 1.00 88.06 196 ILE A C 1
ATOM 1546 O O . ILE A 1 196 ? 11.124 -12.657 -1.209 1.00 88.06 196 ILE A O 1
ATOM 1550 N N . PRO A 1 197 ? 9.430 -13.920 -0.414 1.00 88.69 197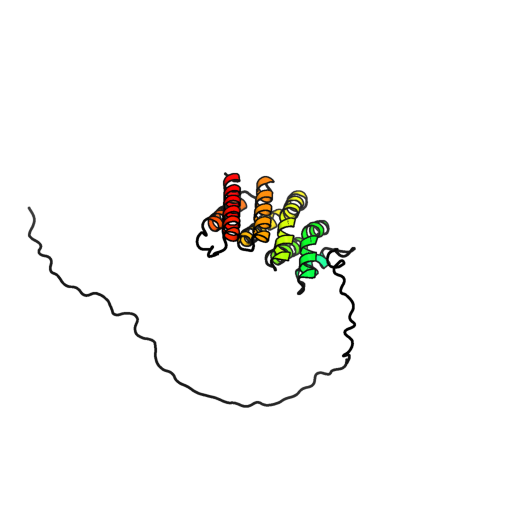 PRO A N 1
ATOM 1551 C CA . PRO A 1 197 ? 9.321 -14.714 -1.637 1.00 88.69 197 PRO A CA 1
ATOM 1552 C C . PRO A 1 197 ? 9.101 -13.839 -2.869 1.00 88.69 197 PRO A C 1
ATOM 1554 O O . PRO A 1 197 ? 9.754 -14.019 -3.890 1.00 88.69 197 PRO A O 1
ATOM 1557 N N . SER A 1 198 ? 8.249 -12.823 -2.744 1.00 88.25 198 SER A N 1
ATOM 1558 C CA . SER A 1 198 ? 7.883 -11.985 -3.878 1.00 88.25 198 SER A CA 1
ATOM 1559 C C . SER A 1 198 ? 8.997 -11.011 -4.296 1.00 88.25 198 SER A C 1
ATOM 1561 O O . SER A 1 198 ? 9.116 -10.703 -5.482 1.00 88.25 198 SER A O 1
ATOM 1563 N N . LEU A 1 199 ? 9.836 -10.537 -3.362 1.00 86.00 199 LEU A N 1
ATOM 1564 C CA . LEU A 1 199 ? 11.039 -9.762 -3.700 1.00 86.00 199 LEU A CA 1
ATOM 1565 C C . LEU A 1 199 ? 12.065 -10.639 -4.432 1.00 86.00 199 LEU A C 1
ATOM 1567 O O . LEU A 1 199 ? 12.649 -10.192 -5.419 1.00 86.00 199 LEU A O 1
ATOM 1571 N N . PHE A 1 200 ? 12.259 -11.887 -3.989 1.00 83.88 200 PHE A N 1
ATOM 1572 C CA . PHE A 1 200 ? 13.131 -12.838 -4.685 1.00 83.88 200 PHE A CA 1
ATOM 1573 C C . PHE A 1 200 ? 12.615 -13.159 -6.087 1.00 83.88 200 PHE A C 1
ATOM 1575 O O . PHE A 1 200 ? 13.399 -13.105 -7.031 1.00 83.88 200 PHE A O 1
ATOM 1582 N N . ASP A 1 201 ? 11.313 -13.405 -6.244 1.00 84.00 201 ASP A N 1
ATOM 1583 C CA . ASP A 1 201 ? 10.692 -13.622 -7.554 1.00 84.00 201 ASP A CA 1
ATOM 1584 C C . ASP A 1 201 ? 10.895 -12.415 -8.480 1.00 84.00 201 ASP A C 1
ATOM 1586 O O . ASP A 1 201 ? 11.207 -12.578 -9.658 1.00 84.00 201 ASP A O 1
ATOM 1590 N N . PHE A 1 202 ? 10.768 -11.195 -7.948 1.00 81.69 202 PHE A N 1
ATOM 1591 C CA . PHE A 1 202 ? 10.988 -9.970 -8.714 1.00 81.69 202 PHE A CA 1
ATOM 1592 C C . PHE A 1 202 ? 12.444 -9.811 -9.183 1.00 81.69 202 PHE A C 1
ATOM 1594 O O . PHE A 1 202 ? 12.692 -9.404 -10.318 1.00 81.69 202 PHE A O 1
ATOM 1601 N N . VAL A 1 203 ? 13.415 -10.130 -8.323 1.00 80.50 203 VAL A N 1
ATOM 1602 C CA . VAL A 1 203 ? 14.848 -10.065 -8.665 1.00 80.50 203 VAL A CA 1
ATOM 1603 C C . VAL A 1 203 ? 15.243 -11.185 -9.629 1.00 80.50 203 VAL A C 1
ATOM 1605 O O . VAL A 1 203 ? 16.056 -10.964 -10.525 1.00 80.50 203 VAL A O 1
ATOM 1608 N N . ALA A 1 204 ? 14.668 -12.378 -9.462 1.00 77.00 204 ALA A N 1
ATOM 1609 C CA . ALA A 1 204 ? 14.951 -13.550 -10.285 1.00 77.00 204 ALA A CA 1
ATOM 1610 C C . ALA A 1 204 ? 14.366 -13.455 -11.704 1.00 77.00 204 ALA A C 1
ATOM 1612 O O . ALA A 1 204 ? 14.792 -14.209 -12.585 1.00 77.00 204 ALA A O 1
ATOM 1613 N N . ASP A 1 205 ? 13.431 -12.531 -11.955 1.00 72.38 205 ASP A N 1
ATOM 1614 C CA . ASP A 1 205 ? 12.852 -12.287 -13.278 1.00 72.38 205 ASP A CA 1
ATOM 1615 C C . ASP A 1 205 ? 13.823 -11.545 -14.219 1.00 72.38 205 ASP A C 1
ATOM 1617 O O . ASP A 1 205 ? 13.643 -10.394 -14.622 1.00 72.38 205 ASP A O 1
ATOM 1621 N N . PHE A 1 206 ? 14.897 -12.244 -14.584 1.00 57.53 206 PHE A N 1
ATOM 1622 C CA . PHE A 1 206 ? 15.925 -11.781 -15.516 1.00 57.53 206 PHE A CA 1
ATOM 1623 C C . PHE A 1 206 ? 15.453 -11.819 -16.980 1.00 57.53 206 PHE A C 1
ATOM 1625 O O . PHE A 1 206 ? 16.114 -11.279 -17.864 1.00 57.53 206 PHE A O 1
ATOM 1632 N N . LYS A 1 207 ? 14.315 -12.474 -17.260 1.00 56.06 207 LYS A N 1
ATOM 1633 C CA . LYS A 1 207 ? 13.780 -12.654 -18.621 1.00 56.06 207 LYS A CA 1
ATOM 1634 C C . LYS A 1 207 ? 12.972 -11.449 -19.121 1.00 56.06 207 LYS A C 1
ATOM 1636 O O . LYS A 1 207 ? 12.619 -11.424 -20.298 1.00 56.06 207 LYS A O 1
ATOM 1641 N N . ALA A 1 208 ? 12.698 -10.464 -18.266 1.00 53.12 208 ALA A N 1
ATOM 1642 C CA . ALA A 1 208 ? 11.745 -9.389 -18.538 1.00 53.12 208 ALA A CA 1
ATOM 1643 C C . ALA A 1 208 ? 12.326 -8.105 -19.169 1.00 53.12 208 ALA A C 1
ATOM 1645 O O . ALA A 1 208 ? 11.568 -7.160 -19.377 1.00 53.12 208 ALA A O 1
ATOM 1646 N N . PHE A 1 209 ? 13.625 -8.025 -19.489 1.00 57.94 209 PHE A N 1
ATOM 1647 C CA . PHE A 1 209 ? 14.196 -6.803 -20.075 1.00 57.94 209 PHE A CA 1
ATOM 1648 C C . PHE A 1 209 ? 14.739 -7.009 -21.489 1.00 57.94 209 PHE A C 1
ATOM 1650 O O . PHE A 1 209 ? 15.794 -7.603 -21.689 1.00 57.94 209 PHE A O 1
ATOM 1657 N N . GLN A 1 210 ? 13.997 -6.500 -22.472 1.00 56.94 210 GLN A N 1
ATOM 1658 C CA . GLN A 1 210 ? 14.381 -6.429 -23.885 1.00 56.94 210 GLN A CA 1
ATOM 1659 C C . GLN A 1 210 ? 14.298 -4.967 -24.343 1.00 56.94 210 GLN A C 1
ATOM 1661 O O . GLN A 1 210 ? 13.470 -4.624 -25.181 1.00 56.94 210 GLN A O 1
ATOM 1666 N N . SER A 1 211 ? 15.084 -4.083 -23.724 1.00 63.62 211 SER A N 1
ATOM 1667 C CA . SER A 1 211 ? 15.197 -2.694 -24.179 1.00 63.62 211 SER A CA 1
ATOM 1668 C C . SER A 1 211 ? 16.574 -2.457 -24.777 1.00 63.62 211 SER A C 1
ATOM 1670 O O . SER A 1 211 ? 17.581 -2.770 -24.142 1.00 63.62 211 SER A O 1
ATOM 1672 N N . ASP A 1 212 ? 16.602 -1.862 -25.966 1.00 68.06 212 ASP A N 1
ATOM 1673 C CA . ASP A 1 212 ? 17.827 -1.385 -26.614 1.00 68.06 212 ASP A CA 1
ATOM 1674 C C . ASP A 1 212 ? 18.310 -0.041 -26.026 1.00 68.06 212 ASP A C 1
ATOM 1676 O O . ASP A 1 212 ? 19.365 0.457 -26.414 1.00 68.06 212 ASP A O 1
ATOM 1680 N N . ASP A 1 213 ? 17.549 0.558 -25.096 1.00 76.50 213 ASP A N 1
ATOM 1681 C CA . ASP A 1 213 ? 17.901 1.802 -24.404 1.00 76.50 213 ASP A CA 1
ATOM 1682 C C . ASP A 1 213 ? 18.786 1.536 -23.165 1.00 76.50 213 ASP A C 1
ATOM 1684 O O . ASP A 1 213 ? 18.307 0.952 -22.180 1.00 76.50 213 ASP A O 1
ATOM 1688 N N . PRO A 1 214 ? 20.052 2.006 -23.158 1.00 72.75 214 PRO A N 1
ATOM 1689 C CA . PRO A 1 214 ? 20.952 1.866 -22.015 1.00 72.75 214 PRO A CA 1
ATOM 1690 C C . PRO A 1 214 ? 20.420 2.509 -20.728 1.00 72.75 214 PRO A C 1
ATOM 1692 O O . PRO A 1 214 ? 20.608 1.946 -19.651 1.00 72.75 214 PRO A O 1
ATOM 1695 N N . GLY A 1 215 ? 19.725 3.651 -20.816 1.00 76.56 215 GLY A N 1
ATOM 1696 C CA . GLY A 1 215 ? 19.210 4.348 -19.632 1.00 76.56 215 GLY A CA 1
ATOM 1697 C C . GLY A 1 215 ? 18.103 3.555 -18.940 1.00 76.56 215 GLY A C 1
ATOM 1698 O O . GLY A 1 215 ? 18.069 3.433 -17.713 1.00 76.56 215 GLY A O 1
ATOM 1699 N N . ALA A 1 216 ? 17.235 2.929 -19.734 1.00 73.62 216 ALA A N 1
ATOM 1700 C CA . ALA A 1 216 ? 16.215 2.030 -19.223 1.00 73.62 216 ALA A CA 1
ATOM 1701 C C . ALA A 1 216 ? 16.834 0.781 -18.561 1.00 73.62 216 ALA A C 1
ATOM 1703 O O . ALA A 1 216 ? 16.321 0.330 -17.535 1.00 73.62 216 ALA A O 1
ATOM 1704 N N . TYR A 1 217 ? 17.940 0.241 -19.098 1.00 75.62 217 TYR A N 1
ATOM 1705 C CA . TYR A 1 217 ? 18.661 -0.887 -18.487 1.00 75.62 217 TYR A CA 1
ATOM 1706 C C . TYR A 1 217 ? 19.291 -0.518 -17.140 1.00 75.62 217 TYR A C 1
ATOM 1708 O O . TYR A 1 217 ? 19.161 -1.269 -16.172 1.00 75.62 217 TYR A O 1
ATOM 1716 N N . GLU A 1 218 ? 19.943 0.641 -17.048 1.00 79.12 218 GLU A N 1
ATOM 1717 C CA . GLU A 1 218 ? 20.537 1.119 -15.796 1.00 79.12 218 GLU A CA 1
ATOM 1718 C C . GLU A 1 218 ? 19.475 1.314 -14.711 1.00 79.12 218 GLU A C 1
ATOM 1720 O O . GLU A 1 218 ? 19.650 0.835 -13.589 1.00 79.12 218 GLU A O 1
ATOM 1725 N N . GLN A 1 219 ? 18.340 1.934 -15.052 1.00 80.31 219 GLN A N 1
ATOM 1726 C CA . GLN A 1 219 ? 17.224 2.097 -14.119 1.00 80.31 219 GLN A CA 1
ATOM 1727 C C . GLN A 1 219 ? 16.624 0.744 -13.716 1.00 80.31 219 GLN A C 1
ATOM 1729 O O . GLN A 1 219 ? 16.352 0.505 -12.536 1.00 80.31 219 GLN A O 1
ATOM 1734 N N . TRP A 1 220 ? 16.452 -0.166 -14.682 1.00 78.81 220 TRP A N 1
ATOM 1735 C CA . TRP A 1 220 ? 15.996 -1.529 -14.430 1.00 78.81 220 TRP A CA 1
ATOM 1736 C C . TRP A 1 220 ? 16.911 -2.223 -13.419 1.00 78.81 220 TRP A C 1
ATOM 1738 O O . TRP A 1 220 ? 16.418 -2.731 -12.410 1.00 78.81 220 TRP A O 1
ATOM 1748 N N . PHE A 1 221 ? 18.224 -2.198 -13.644 1.00 80.06 221 PHE A N 1
ATOM 1749 C CA . PHE A 1 221 ? 19.214 -2.835 -12.782 1.00 80.06 221 PHE A CA 1
ATOM 1750 C C . PHE A 1 221 ? 19.255 -2.191 -11.391 1.00 80.06 221 PHE A C 1
ATOM 1752 O O . PHE A 1 221 ? 19.178 -2.900 -10.385 1.00 80.06 221 PHE A O 1
ATOM 1759 N N . ALA A 1 222 ? 19.295 -0.856 -11.322 1.00 83.25 222 ALA A N 1
ATOM 1760 C CA . ALA A 1 222 ? 19.302 -0.104 -10.070 1.00 83.25 222 ALA A CA 1
ATOM 1761 C C . ALA A 1 222 ? 18.109 -0.474 -9.177 1.00 83.25 222 ALA A C 1
ATOM 1763 O O . ALA A 1 222 ? 18.289 -0.738 -7.987 1.00 83.25 222 ALA A O 1
ATOM 1764 N N . ASN A 1 223 ? 16.909 -0.596 -9.750 1.00 79.00 223 ASN A N 1
ATOM 1765 C CA . ASN A 1 223 ? 15.724 -0.959 -8.980 1.00 79.00 223 ASN A CA 1
ATOM 1766 C C . ASN A 1 223 ? 15.792 -2.401 -8.433 1.00 79.00 223 ASN A C 1
ATOM 1768 O O . ASN A 1 223 ? 15.313 -2.659 -7.330 1.00 79.00 223 ASN A O 1
ATOM 1772 N N . ARG A 1 224 ? 16.423 -3.353 -9.142 1.00 80.88 224 ARG A N 1
ATOM 1773 C CA . ARG A 1 224 ? 16.632 -4.722 -8.614 1.00 80.88 224 ARG A CA 1
ATOM 1774 C C . ARG A 1 224 ? 17.656 -4.733 -7.494 1.00 80.88 224 ARG A C 1
ATOM 1776 O O . ARG A 1 224 ? 17.448 -5.431 -6.508 1.00 80.88 224 ARG A O 1
ATOM 1783 N N . VAL A 1 225 ? 18.728 -3.949 -7.618 1.00 82.62 225 VAL A N 1
ATOM 1784 C CA . VAL A 1 225 ? 19.706 -3.776 -6.534 1.00 82.62 225 VAL A CA 1
ATOM 1785 C C . VAL A 1 225 ? 19.022 -3.203 -5.292 1.00 82.62 225 VAL A C 1
ATOM 1787 O O . VAL A 1 225 ? 19.240 -3.708 -4.193 1.00 82.62 225 VAL A O 1
ATOM 1790 N N . GLN A 1 226 ? 18.142 -2.210 -5.454 1.00 78.06 226 GLN A N 1
ATOM 1791 C CA . GLN A 1 226 ? 17.356 -1.662 -4.347 1.00 78.06 226 GLN A CA 1
ATOM 1792 C C . GLN A 1 226 ? 16.446 -2.722 -3.719 1.00 78.06 226 GLN A C 1
ATOM 1794 O O . GLN A 1 226 ? 16.494 -2.909 -2.506 1.00 78.06 226 GLN A O 1
ATOM 1799 N N . VAL A 1 227 ? 15.688 -3.481 -4.515 1.00 79.62 227 VAL A N 1
ATOM 1800 C CA . VAL A 1 227 ? 14.851 -4.581 -4.003 1.00 79.62 227 VAL A CA 1
ATOM 1801 C C . VAL A 1 227 ? 15.683 -5.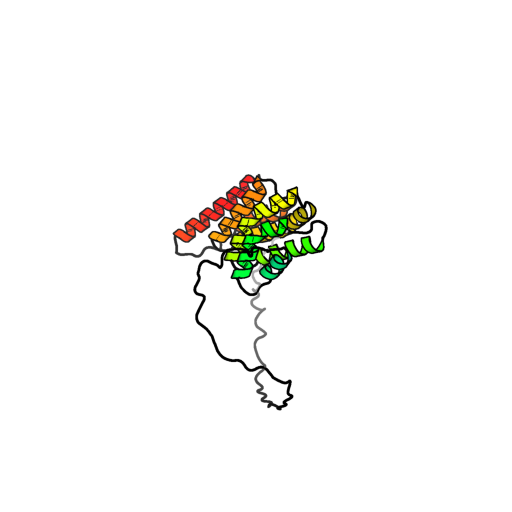635 -3.263 1.00 79.62 227 VAL A C 1
ATOM 1803 O O . VAL A 1 227 ? 15.320 -6.039 -2.158 1.00 79.62 227 VAL A O 1
ATOM 1806 N N . ALA A 1 228 ? 16.824 -6.044 -3.820 1.00 78.88 228 ALA A N 1
ATOM 1807 C CA . ALA A 1 228 ? 17.736 -6.981 -3.170 1.00 78.88 228 ALA A CA 1
ATOM 1808 C C . ALA A 1 228 ? 18.269 -6.419 -1.843 1.00 78.88 228 ALA A C 1
ATOM 1810 O O . ALA A 1 228 ? 18.354 -7.148 -0.858 1.00 78.88 228 ALA A O 1
ATOM 1811 N N . SER A 1 229 ? 18.562 -5.115 -1.783 1.00 79.25 229 SER A N 1
ATOM 1812 C CA . SER A 1 229 ? 18.993 -4.451 -0.549 1.00 79.25 229 SER A CA 1
ATOM 1813 C C . SER A 1 229 ? 17.901 -4.452 0.526 1.00 79.25 229 SER A C 1
ATOM 1815 O O . SER A 1 229 ? 18.210 -4.658 1.696 1.00 79.25 229 SER A O 1
ATOM 1817 N N . VAL A 1 230 ? 16.627 -4.300 0.140 1.00 79.31 230 VAL A N 1
ATOM 1818 C CA . VAL A 1 230 ? 15.485 -4.430 1.058 1.00 79.31 230 VAL A CA 1
ATOM 1819 C C . VAL A 1 230 ? 15.392 -5.858 1.581 1.00 79.31 230 VAL A C 1
ATOM 1821 O O . VAL A 1 230 ? 15.275 -6.047 2.785 1.00 79.31 230 VAL A O 1
ATOM 1824 N N . GLY A 1 231 ? 15.518 -6.860 0.704 1.00 70.88 231 GLY A N 1
ATOM 1825 C CA . GLY A 1 231 ? 15.554 -8.266 1.111 1.00 70.88 231 GLY A CA 1
ATOM 1826 C C . GLY A 1 231 ? 16.672 -8.563 2.114 1.00 70.88 231 GLY A C 1
ATOM 1827 O O . GLY A 1 231 ? 16.431 -9.241 3.106 1.00 70.88 231 GLY A O 1
ATOM 1828 N N . LEU A 1 232 ? 17.869 -8.008 1.899 1.00 73.56 232 LEU A N 1
ATOM 1829 C CA . LEU A 1 232 ? 19.011 -8.174 2.804 1.00 73.56 232 LEU A CA 1
ATOM 1830 C C . LEU A 1 232 ? 18.809 -7.509 4.168 1.00 73.56 232 LEU A C 1
ATOM 1832 O O . LEU A 1 232 ? 19.285 -8.053 5.150 1.00 73.56 232 LEU A O 1
ATOM 1836 N N . LYS A 1 233 ? 18.097 -6.377 4.256 1.00 76.06 233 LYS A N 1
ATOM 1837 C CA . LYS A 1 233 ? 17.802 -5.707 5.540 1.00 76.06 233 LYS A CA 1
ATOM 1838 C C . LYS A 1 233 ? 16.882 -6.514 6.462 1.00 76.06 233 LYS A C 1
ATOM 1840 O O . LYS A 1 233 ? 16.794 -6.201 7.644 1.00 76.06 233 LYS A O 1
ATOM 1845 N N . ILE A 1 234 ? 16.159 -7.495 5.922 1.00 76.12 234 ILE A N 1
ATOM 1846 C CA . ILE A 1 234 ? 15.264 -8.362 6.698 1.00 76.12 234 ILE A CA 1
ATOM 1847 C C . ILE A 1 234 ? 16.052 -9.462 7.442 1.00 76.12 234 ILE A C 1
ATOM 1849 O O . ILE A 1 234 ? 15.547 -9.999 8.429 1.00 76.12 234 ILE A O 1
ATOM 1853 N N . PHE A 1 235 ? 17.261 -9.804 6.977 1.00 58.81 235 PHE A N 1
ATOM 1854 C CA . PHE A 1 235 ? 18.139 -10.836 7.549 1.00 58.81 235 PHE A CA 1
ATOM 1855 C C . PHE A 1 235 ? 19.255 -10.230 8.405 1.00 58.81 235 PHE A C 1
ATOM 1857 O O . PHE A 1 235 ? 19.637 -10.900 9.391 1.00 58.81 235 PHE A O 1
#

Secondary structure (DSSP, 8-state):
-----------------SS---------------------------------------TTSTTS--TT--HHHHHHHHT-SSHHHHHHHHHHHHHHHHTS-TT-HHHHHHHHHHHHHHHTS-HHHHHHHHHHHHHHHHHHHHH-HHHHHHHHHHHHHHHHHGGGS-HHHHHHHHHHHHHHHHTT-S-HHHIIIIIHHHHHHHHH-GGG---S-HHHHHHHHHHHHHHHHHHHHT-

Radius of gyration: 29.65 Å; chains: 1; bounding box: 73×100×62 Å

pLDDT: mean 73.34, std 25.08, range [26.97, 97.06]

Foldseek 3Di:
DDDDDDDDDDDDDDDPDDPPDDDDDDDDDDDDDDDDDDDDDDDDDDDDDDDPPDDDPDPPPLPDADPPDELVQLLVLLPDPDPSSLLSSLLCLLVNVVRFDLVDPPSLVSSLVSLVSQLVDDLSSVLSNLLCLLSNLVCCVPPPVPSLVVCLVPVLQSLLVQCPDDLSSVVSSLVSLLSCVVVVSHDPCSCVPHLLVSLVVLLPPPVPDDDPDPVVVVSSVVSNVSSVVSNVVND